Protein AF-A0A7S3IP82-F1 (afdb_monomer_lite)

Organism: NCBI:txid197538

InterPro domains:
  IPR000595 Cyclic nucleotide-binding domain [PS50042] (44-91)
  IPR000595 Cyclic nucleotide-binding domain [cd00038] (44-91)
  IPR014710 RmlC-like jelly roll fold [G3DSA:2.60.120.10] (28-212)
  IPR018490 Cyclic nucleotide-binding domain superfamily [SSF51206] (32-96)

Radius of gyration: 30.87 Å; chains: 1; bounding box: 91×50×74 Å

pLDDT: mean 79.64, std 19.21, range [39.59, 97.81]

Foldseek 3Di:
DDDDDDPDDDDDDDDDPVVVVVVVVVVVVVQLVVLLVQQCVFPVCVPPDPVVSNVVSVVDDDDDDDPPDDPADPPGAFPAKDAAAADKDFDWDKDKDKAFLDDDVVNVVDDPDDDPPPPPDDPPPPVVVVVVVPPPPPPPPPPPDPDLDDPVNLVVVVVVCPPDDDFDDQDAPPVRHTDPRMGIDIDTGTDDMDHHSDMDRHPPPPPPPDPPPPDD

Secondary structure (DSSP, 8-state):
------SS--------HHHHHHHHHHHHHHHHHHHHHHHHTSGGGTT--HHHHHHHHHH-------TT--SS-TTPPPSS-EE--SS-EEEEEEEEEEEESSPPHHHHHSPPPPPP---S--TT-SHHHHHHHTS---------------HHHHHHHHHHTTTS--S----B-TTS-B-TTEEEEEEEEEEEEE-TT-EE------------S---

Structure (mmCIF, N/CA/C/O backbone):
data_AF-A0A7S3IP82-F1
#
_entry.id   AF-A0A7S3IP82-F1
#
loop_
_atom_site.group_PDB
_atom_site.id
_atom_site.type_symbol
_atom_site.label_atom_id
_atom_site.label_alt_id
_atom_site.label_comp_id
_atom_site.label_asym_id
_atom_site.label_entity_id
_atom_site.label_seq_id
_atom_site.pdbx_PDB_ins_code
_atom_site.Cartn_x
_atom_site.Cartn_y
_atom_site.Cartn_z
_atom_site.occupancy
_atom_site.B_iso_or_equiv
_atom_site.auth_seq_id
_atom_site.auth_comp_id
_atom_site.auth_asym_id
_atom_site.auth_atom_id
_atom_site.pdbx_PDB_model_num
ATOM 1 N N . LYS A 1 1 ? 30.984 25.667 -22.664 1.00 74.06 1 LYS A N 1
ATOM 2 C CA . LYS A 1 1 ? 32.001 24.635 -22.344 1.00 74.06 1 LYS A CA 1
ATOM 3 C C . LYS A 1 1 ? 32.306 24.760 -20.864 1.00 74.06 1 LYS A C 1
ATOM 5 O O . LYS A 1 1 ? 32.567 25.874 -20.434 1.00 74.06 1 LYS A O 1
ATOM 10 N N . CYS A 1 2 ? 32.206 23.674 -20.108 1.00 88.69 2 CYS A N 1
ATOM 11 C CA . CYS A 1 2 ? 32.521 23.670 -18.683 1.00 88.69 2 CYS A CA 1
ATOM 12 C C . CYS A 1 2 ? 33.778 22.822 -18.492 1.00 88.69 2 CYS A C 1
ATOM 14 O O . CYS A 1 2 ? 33.844 21.718 -19.030 1.00 88.69 2 CYS A O 1
ATOM 16 N N . THR A 1 3 ? 34.758 23.346 -17.765 1.00 93.69 3 THR A N 1
ATOM 17 C CA . THR A 1 3 ? 35.990 22.632 -17.417 1.00 93.69 3 THR A CA 1
ATOM 18 C C . THR A 1 3 ? 35.962 22.401 -15.915 1.00 93.69 3 THR A C 1
ATOM 20 O O . THR A 1 3 ? 35.783 23.353 -15.160 1.00 93.69 3 THR A O 1
ATOM 23 N N . ALA A 1 4 ? 36.092 21.149 -15.485 1.00 92.62 4 ALA A N 1
ATOM 24 C CA . ALA A 1 4 ? 36.194 20.793 -14.075 1.00 92.62 4 ALA A CA 1
ATOM 25 C C . ALA A 1 4 ? 37.635 20.363 -13.781 1.00 92.62 4 ALA A C 1
ATOM 27 O O . ALA A 1 4 ? 38.170 19.503 -14.479 1.00 92.62 4 ALA A O 1
ATOM 28 N N . GLN A 1 5 ? 38.256 20.967 -12.767 1.00 95.38 5 GLN A N 1
ATOM 29 C CA . GLN A 1 5 ? 39.609 20.651 -12.312 1.00 95.38 5 GLN A CA 1
ATOM 30 C C . GLN A 1 5 ? 39.565 20.324 -10.818 1.00 95.38 5 GLN A C 1
ATOM 32 O O . GLN A 1 5 ? 38.936 21.044 -10.046 1.00 95.38 5 GLN A O 1
ATOM 37 N N . ALA A 1 6 ? 40.213 19.228 -10.421 1.00 96.88 6 ALA A N 1
ATOM 38 C CA . ALA A 1 6 ? 40.372 18.866 -9.018 1.00 96.88 6 ALA A CA 1
ATOM 39 C C . ALA A 1 6 ? 41.668 19.478 -8.465 1.00 96.88 6 ALA A C 1
ATOM 41 O O . ALA A 1 6 ? 42.712 19.392 -9.112 1.00 96.88 6 ALA A O 1
ATOM 42 N N . ASN A 1 7 ? 41.599 20.064 -7.267 1.00 96.56 7 ASN A N 1
ATOM 43 C CA . ASN A 1 7 ? 42.754 20.660 -6.576 1.00 96.56 7 ASN A CA 1
ATOM 44 C C . ASN A 1 7 ? 43.442 19.686 -5.606 1.00 96.56 7 ASN A C 1
ATOM 46 O O . ASN A 1 7 ? 44.504 19.989 -5.071 1.00 96.56 7 ASN A O 1
ATOM 50 N N . GLU A 1 8 ? 42.844 18.519 -5.378 1.00 97.81 8 GLU A N 1
ATOM 51 C CA . GLU A 1 8 ? 43.312 17.512 -4.429 1.00 97.81 8 GLU A CA 1
ATOM 52 C C . GLU A 1 8 ? 43.055 16.093 -4.948 1.00 97.81 8 GLU A C 1
ATOM 54 O O . GLU A 1 8 ? 42.305 15.883 -5.911 1.00 97.81 8 GLU A O 1
ATOM 59 N N . ARG A 1 9 ? 43.677 15.096 -4.303 1.00 96.62 9 ARG A N 1
ATOM 60 C CA . ARG A 1 9 ? 43.555 13.686 -4.692 1.00 96.62 9 ARG A CA 1
ATOM 61 C C . ARG A 1 9 ? 42.122 13.199 -4.471 1.00 96.62 9 ARG A C 1
ATOM 63 O O . ARG A 1 9 ? 41.741 12.827 -3.368 1.00 96.62 9 ARG A O 1
ATOM 70 N N . SER A 1 10 ? 41.365 13.169 -5.559 1.00 96.75 10 SER A N 1
ATOM 71 C CA . SER A 1 10 ? 39.945 12.828 -5.572 1.00 96.75 10 SER A CA 1
ATOM 72 C C . SER A 1 10 ? 39.703 11.534 -6.344 1.00 96.75 10 SER A C 1
ATOM 74 O O . SER A 1 10 ? 40.390 11.248 -7.325 1.00 96.75 10 SER A O 1
ATOM 76 N N . TYR A 1 11 ? 38.692 10.775 -5.929 1.00 96.50 11 TYR A N 1
ATOM 77 C CA . TYR A 1 11 ? 38.168 9.641 -6.688 1.00 96.50 11 TYR A CA 1
ATOM 78 C C . TYR A 1 11 ? 36.826 10.042 -7.292 1.00 96.50 11 TYR A C 1
ATOM 80 O O . TYR A 1 11 ? 35.963 10.571 -6.594 1.00 96.50 11 TYR A O 1
ATOM 88 N N . ILE A 1 12 ? 36.655 9.803 -8.591 1.00 95.94 12 ILE A N 1
ATOM 89 C CA . ILE A 1 12 ? 35.436 10.151 -9.321 1.00 95.94 12 ILE A CA 1
ATOM 90 C C . ILE A 1 12 ? 34.756 8.861 -9.757 1.00 95.94 12 ILE A C 1
ATOM 92 O O . ILE A 1 12 ? 35.364 8.022 -10.419 1.00 95.94 12 ILE A O 1
ATOM 96 N N . PHE A 1 13 ? 33.474 8.735 -9.423 1.00 96.19 13 PHE A N 1
ATOM 97 C CA . PHE A 1 13 ? 32.613 7.726 -10.021 1.00 96.19 13 PHE A CA 1
ATOM 98 C C . PHE A 1 13 ? 32.050 8.280 -11.323 1.00 96.19 13 PHE A C 1
ATOM 100 O O . PHE A 1 13 ? 31.314 9.267 -11.322 1.00 96.19 13 PHE A O 1
ATOM 107 N N . SER A 1 14 ? 32.411 7.655 -12.438 1.00 95.31 14 SER A N 1
ATOM 108 C CA . SER A 1 14 ? 31.815 7.937 -13.737 1.00 95.31 14 SER A CA 1
ATOM 109 C C . SER A 1 14 ? 30.863 6.810 -14.118 1.00 95.31 14 SER A C 1
ATOM 111 O O . SER A 1 14 ? 31.120 5.631 -13.879 1.00 95.31 14 SER A O 1
ATOM 113 N N . PHE A 1 15 ? 29.739 7.189 -14.715 1.00 96.25 15 PHE A N 1
ATOM 114 C CA . PHE A 1 15 ? 28.770 6.251 -15.260 1.00 96.25 15 PHE A CA 1
ATOM 115 C C . PHE A 1 15 ? 28.733 6.426 -16.773 1.00 96.25 15 PHE A C 1
ATOM 117 O O . PHE A 1 15 ? 28.639 7.548 -17.274 1.00 96.25 15 PHE A O 1
ATOM 124 N N . ASN A 1 16 ? 28.820 5.318 -17.508 1.00 97.56 16 ASN A N 1
ATOM 125 C CA . ASN A 1 16 ? 28.630 5.346 -18.951 1.00 97.56 16 ASN A CA 1
ATOM 126 C C . ASN A 1 16 ? 27.145 5.597 -19.245 1.00 97.56 16 ASN A C 1
ATOM 128 O O . ASN A 1 16 ? 26.291 4.810 -18.836 1.00 97.56 16 ASN A O 1
ATOM 132 N N . LYS A 1 17 ? 26.858 6.681 -19.973 1.00 97.19 17 LYS A N 1
ATOM 133 C CA . LYS A 1 17 ? 25.500 7.116 -20.307 1.00 97.19 17 LYS A CA 1
ATOM 134 C C . LYS A 1 17 ? 24.676 6.012 -20.976 1.00 97.19 17 LYS A C 1
ATOM 136 O O . LYS A 1 17 ? 23.518 5.839 -20.606 1.00 97.19 17 LYS A O 1
ATOM 141 N N . ASP A 1 18 ? 25.265 5.256 -21.898 1.00 97.25 18 ASP A N 1
ATOM 142 C CA . ASP A 1 18 ? 24.554 4.227 -22.666 1.00 97.25 18 ASP A CA 1
ATOM 143 C C . ASP A 1 18 ? 24.192 3.032 -21.778 1.00 97.25 18 ASP A C 1
ATOM 145 O O . ASP A 1 18 ? 23.068 2.527 -21.818 1.00 97.25 18 ASP A O 1
ATOM 149 N N . LEU A 1 19 ? 25.112 2.636 -20.890 1.00 96.81 19 LEU A N 1
ATOM 150 C CA . LEU A 1 19 ? 24.845 1.597 -19.894 1.00 96.81 19 LEU A CA 1
ATOM 151 C C . LEU A 1 19 ? 23.769 2.046 -18.904 1.00 96.81 19 LEU A C 1
ATOM 153 O O . LEU A 1 19 ? 22.848 1.286 -18.609 1.00 96.81 19 LEU A O 1
ATOM 157 N N . THR A 1 20 ? 23.846 3.284 -18.411 1.00 96.81 20 THR A N 1
ATOM 158 C CA . THR A 1 20 ? 22.838 3.838 -17.501 1.00 96.81 20 THR A CA 1
ATOM 159 C C . THR A 1 20 ? 21.464 3.896 -18.163 1.00 96.81 20 THR A C 1
ATOM 161 O O . THR A 1 20 ? 20.481 3.496 -17.541 1.00 96.81 20 THR A O 1
ATOM 164 N N . PHE A 1 21 ? 21.388 4.326 -19.425 1.00 97.31 21 PHE A N 1
ATOM 165 C CA . PHE A 1 21 ? 20.133 4.371 -20.170 1.00 97.31 21 PHE A CA 1
ATOM 166 C C . PHE A 1 21 ? 19.526 2.974 -20.331 1.00 97.31 21 PHE A C 1
ATOM 168 O O . PHE A 1 21 ? 18.366 2.774 -19.977 1.00 97.31 21 PHE A O 1
ATOM 175 N N . GLY A 1 22 ? 20.325 1.985 -20.742 1.00 97.50 22 GLY A N 1
ATOM 176 C CA . GLY A 1 22 ? 19.854 0.606 -20.880 1.00 97.50 22 GLY A CA 1
ATOM 177 C C . GLY A 1 22 ? 19.370 -0.011 -19.562 1.00 97.50 22 GLY A C 1
ATOM 178 O O . GLY A 1 22 ? 18.413 -0.783 -19.557 1.00 97.50 22 GLY A O 1
ATOM 179 N N . ILE A 1 23 ? 19.986 0.333 -18.425 1.00 97.00 23 ILE A N 1
ATOM 180 C CA . ILE A 1 23 ? 19.527 -0.120 -17.099 1.00 97.00 23 ILE A CA 1
ATOM 181 C C . ILE A 1 23 ? 18.184 0.524 -16.736 1.00 97.00 23 ILE A C 1
ATOM 183 O O . ILE A 1 23 ? 17.282 -0.170 -16.263 1.00 97.00 23 ILE A O 1
ATOM 187 N N . ILE A 1 24 ? 18.039 1.831 -16.968 1.00 96.44 24 ILE A N 1
ATOM 188 C CA . ILE A 1 24 ? 16.799 2.561 -16.684 1.00 96.44 24 ILE A CA 1
ATOM 189 C C . ILE A 1 24 ? 15.659 2.024 -17.551 1.00 96.44 24 ILE A C 1
ATOM 191 O O . ILE A 1 24 ? 14.596 1.709 -17.021 1.00 96.44 24 ILE A O 1
ATOM 195 N N . GLU A 1 25 ? 15.883 1.861 -18.854 1.00 96.62 25 GLU A N 1
ATOM 196 C CA . GLU A 1 25 ? 14.879 1.358 -19.793 1.00 96.62 25 GLU A CA 1
ATOM 197 C C . GLU A 1 25 ? 14.415 -0.056 -19.424 1.00 96.62 25 GLU A C 1
ATOM 199 O O . GLU A 1 25 ? 13.213 -0.304 -19.310 1.00 96.62 25 GLU A O 1
ATOM 204 N N . LYS A 1 26 ? 15.353 -0.965 -19.119 1.00 96.81 26 LYS A N 1
ATOM 205 C CA . LYS A 1 26 ? 15.024 -2.314 -18.633 1.00 96.81 26 LYS A CA 1
ATOM 206 C C . LYS A 1 26 ? 14.225 -2.274 -17.332 1.00 96.81 26 LYS A C 1
ATOM 208 O O . LYS A 1 26 ? 13.257 -3.018 -17.188 1.00 96.81 26 LYS A O 1
ATOM 213 N N . GLY A 1 27 ? 14.608 -1.411 -16.390 1.00 95.69 27 GLY A N 1
ATOM 214 C CA . GLY A 1 27 ? 13.902 -1.250 -15.119 1.00 95.69 27 GLY A CA 1
ATOM 215 C C . GLY A 1 27 ? 12.477 -0.726 -15.300 1.00 95.69 27 GLY A C 1
ATOM 216 O O . GLY A 1 27 ? 11.549 -1.235 -14.670 1.00 95.69 27 GLY A O 1
ATOM 217 N N . LEU A 1 28 ? 12.290 0.246 -16.196 1.00 94.19 28 LEU A N 1
ATOM 218 C CA . LEU A 1 28 ? 10.976 0.768 -16.558 1.00 94.19 28 LEU A CA 1
ATOM 219 C C . LEU A 1 28 ? 10.120 -0.321 -17.203 1.00 94.19 28 LEU A C 1
ATOM 221 O O . LEU A 1 28 ? 9.012 -0.560 -16.730 1.00 94.19 28 LEU A O 1
ATOM 225 N N . HIS A 1 29 ? 10.641 -1.023 -18.212 1.00 95.69 29 HIS A N 1
ATOM 226 C CA . HIS A 1 29 ? 9.914 -2.085 -18.909 1.00 95.69 29 HIS A CA 1
ATOM 227 C C . HIS A 1 29 ? 9.456 -3.193 -17.951 1.00 95.69 29 HIS A C 1
ATOM 229 O O . HIS A 1 29 ? 8.273 -3.521 -17.903 1.00 95.69 29 HIS A O 1
ATOM 235 N N . GLN A 1 30 ? 10.353 -3.683 -17.089 1.00 96.31 30 GLN A N 1
ATOM 236 C CA . GLN A 1 30 ? 10.008 -4.689 -16.079 1.00 96.31 30 GLN A CA 1
ATOM 237 C C . GLN A 1 30 ? 8.958 -4.188 -15.081 1.00 96.31 30 GLN A C 1
ATOM 239 O O . GLN A 1 30 ? 8.112 -4.960 -14.631 1.00 96.31 30 GLN A O 1
ATOM 244 N N . ASN A 1 31 ? 9.005 -2.910 -14.695 1.00 94.56 31 ASN A N 1
ATOM 245 C CA . ASN A 1 31 ? 7.992 -2.330 -13.816 1.00 94.56 31 ASN A CA 1
ATOM 246 C C . ASN A 1 31 ? 6.623 -2.277 -14.513 1.00 94.56 31 ASN A C 1
ATOM 248 O O . ASN A 1 31 ? 5.625 -2.685 -13.923 1.00 94.56 31 ASN A O 1
ATOM 252 N N . TYR A 1 32 ? 6.584 -1.862 -15.782 1.00 95.81 32 TYR A N 1
ATOM 253 C CA . TYR A 1 32 ? 5.363 -1.859 -16.588 1.00 95.81 32 TYR A CA 1
ATOM 254 C C . TYR A 1 32 ? 4.751 -3.249 -16.719 1.00 95.81 32 TYR A C 1
ATOM 256 O O . TYR A 1 32 ? 3.570 -3.424 -16.424 1.00 95.81 32 TYR A O 1
ATOM 264 N N . GLU A 1 33 ? 5.547 -4.250 -17.093 1.00 96.62 33 GLU A N 1
ATOM 265 C CA . GLU A 1 33 ? 5.076 -5.632 -17.204 1.00 96.62 33 GLU A CA 1
ATOM 266 C C . GLU A 1 33 ? 4.518 -6.145 -15.874 1.00 96.62 33 GLU A C 1
ATOM 268 O O . GLU A 1 33 ? 3.453 -6.760 -15.842 1.00 96.62 33 GLU A O 1
ATOM 273 N N . ARG A 1 34 ? 5.184 -5.843 -14.750 1.00 96.75 34 ARG A N 1
ATOM 274 C CA . ARG A 1 34 ? 4.690 -6.206 -13.412 1.00 96.75 34 ARG A CA 1
ATOM 275 C C . ARG A 1 34 ? 3.342 -5.563 -13.105 1.00 96.75 34 ARG A C 1
ATOM 277 O O . ARG A 1 34 ? 2.460 -6.257 -12.607 1.00 96.75 34 ARG A O 1
ATOM 284 N N . VAL A 1 35 ? 3.168 -4.273 -13.399 1.00 97.38 35 VAL A N 1
ATOM 285 C CA . VAL A 1 35 ? 1.898 -3.564 -13.173 1.00 97.38 35 VAL A CA 1
ATOM 286 C C . VAL A 1 35 ? 0.796 -4.130 -14.064 1.00 97.38 35 VAL A C 1
ATOM 288 O O . VAL A 1 35 ? -0.283 -4.422 -13.562 1.00 97.38 35 VAL A O 1
ATOM 291 N N . ILE A 1 36 ? 1.058 -4.352 -15.354 1.00 97.44 36 ILE A N 1
ATOM 292 C CA . ILE A 1 36 ? 0.086 -4.930 -16.296 1.00 97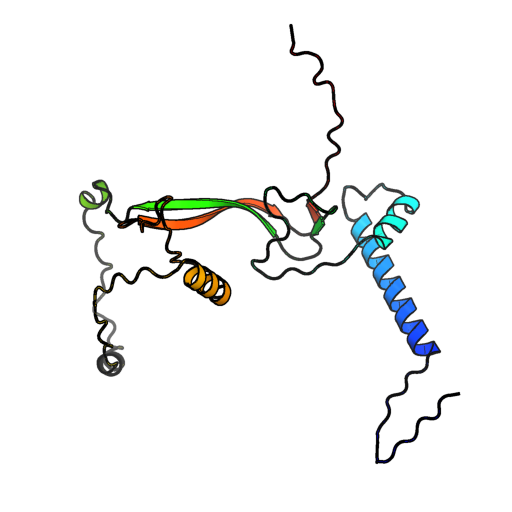.44 36 ILE A CA 1
ATOM 293 C C . ILE A 1 36 ? -0.339 -6.328 -15.838 1.00 97.44 36 ILE A C 1
ATOM 295 O O . ILE A 1 36 ? -1.532 -6.620 -15.756 1.00 97.44 36 ILE A O 1
ATOM 299 N N . ASN A 1 37 ? 0.629 -7.176 -15.488 1.00 97.19 37 ASN A N 1
ATOM 300 C CA . ASN A 1 37 ? 0.362 -8.522 -14.992 1.00 97.19 37 ASN A CA 1
ATOM 301 C C . ASN A 1 37 ? -0.431 -8.490 -13.684 1.00 97.19 37 ASN A C 1
ATOM 303 O O . ASN A 1 37 ? -1.323 -9.312 -13.497 1.00 97.19 37 ASN A O 1
ATOM 307 N N . TYR A 1 38 ? -0.147 -7.535 -12.797 1.00 97.12 38 TYR A N 1
ATOM 308 C CA . TYR A 1 38 ? -0.906 -7.352 -11.564 1.00 97.12 38 TYR A CA 1
ATOM 309 C C . TYR A 1 38 ? -2.343 -6.888 -11.836 1.00 97.12 38 TYR A C 1
ATOM 311 O O . TYR A 1 38 ? -3.279 -7.477 -11.303 1.00 97.12 38 TYR A O 1
ATOM 319 N N . LEU A 1 39 ? -2.538 -5.889 -12.704 1.00 97.44 39 LEU A N 1
ATOM 320 C CA . LEU A 1 39 ? -3.865 -5.398 -13.079 1.00 97.44 39 LEU A CA 1
ATOM 321 C C . LEU A 1 39 ? -4.716 -6.518 -13.682 1.00 97.44 39 LEU A C 1
ATOM 323 O O . LEU A 1 39 ? -5.846 -6.705 -13.248 1.00 97.44 39 LEU A O 1
ATOM 327 N N . LYS A 1 40 ? -4.161 -7.336 -14.584 1.00 97.00 40 LYS A N 1
ATOM 328 C CA . LYS A 1 40 ? -4.866 -8.488 -15.177 1.00 97.00 40 LYS A CA 1
ATOM 329 C C . LYS A 1 40 ? -5.272 -9.574 -14.175 1.00 97.00 40 LYS A C 1
ATOM 331 O O . LYS A 1 40 ? -6.159 -10.369 -14.468 1.00 97.00 40 LYS A O 1
ATOM 336 N N . GLN A 1 41 ? -4.634 -9.638 -13.005 1.00 97.00 41 GLN A N 1
ATOM 337 C CA . GLN A 1 41 ? -5.033 -10.569 -11.944 1.00 97.00 41 GLN A CA 1
ATOM 338 C C . GLN A 1 41 ? -6.258 -10.094 -11.157 1.00 97.00 41 GLN A C 1
ATOM 340 O O . GLN A 1 41 ? -6.840 -10.892 -10.420 1.00 97.00 41 GLN A O 1
ATOM 345 N N . LEU A 1 42 ? -6.627 -8.816 -11.262 1.00 96.44 42 LEU A N 1
ATOM 346 C CA . LEU A 1 42 ? -7.796 -8.266 -10.587 1.00 96.44 42 LEU A CA 1
ATOM 347 C C . LEU A 1 42 ? -9.058 -8.623 -11.371 1.00 96.44 42 LEU A C 1
ATOM 349 O O . LEU A 1 42 ? -9.111 -8.475 -12.591 1.00 96.44 42 LEU A O 1
ATOM 353 N N . SER A 1 43 ? -10.099 -9.056 -10.661 1.00 95.69 43 SER A N 1
ATOM 354 C CA . SER A 1 43 ? -11.358 -9.510 -11.267 1.00 95.69 43 SER A CA 1
ATOM 355 C C . SER A 1 43 ? -12.004 -8.454 -12.166 1.00 95.69 43 SER A C 1
ATOM 357 O O . SER A 1 43 ? -12.510 -8.796 -13.227 1.00 95.69 43 SER A O 1
ATOM 359 N N . ILE A 1 44 ? -11.921 -7.173 -11.794 1.00 95.12 44 ILE A N 1
ATOM 360 C CA . ILE A 1 44 ? -12.500 -6.061 -12.565 1.00 95.12 44 ILE A CA 1
ATOM 361 C C . ILE A 1 44 ? -11.787 -5.788 -13.902 1.00 95.12 44 ILE A C 1
ATOM 363 O O . ILE A 1 44 ? -12.346 -5.122 -14.768 1.00 95.12 44 ILE A O 1
ATOM 367 N N . PHE A 1 45 ? -10.559 -6.285 -14.073 1.00 95.94 45 PHE A N 1
ATOM 368 C CA . PHE A 1 45 ? -9.707 -6.023 -15.239 1.00 95.94 45 PHE A CA 1
ATOM 369 C C . PHE A 1 45 ? -9.368 -7.285 -16.039 1.00 95.94 45 PHE A C 1
ATOM 371 O O . PHE A 1 45 ? -8.695 -7.189 -17.063 1.00 95.94 45 PHE A O 1
ATOM 378 N N . LYS A 1 46 ? -9.812 -8.462 -15.585 1.00 94.44 46 LYS A N 1
ATOM 379 C CA . LYS A 1 46 ? -9.448 -9.759 -16.169 1.00 94.44 46 LYS A CA 1
ATOM 380 C C . LYS A 1 46 ? -9.801 -9.858 -17.657 1.00 94.44 46 LYS A C 1
ATOM 382 O O . LYS A 1 46 ? -8.990 -10.347 -18.437 1.00 94.44 46 LYS A O 1
ATOM 387 N N . ASP A 1 47 ? -10.972 -9.344 -18.022 1.00 96.81 47 ASP A N 1
ATOM 388 C CA . ASP A 1 47 ? -11.530 -9.429 -19.378 1.00 96.81 47 ASP A CA 1
ATOM 389 C C . ASP A 1 47 ? -11.403 -8.105 -20.151 1.00 96.81 47 ASP A C 1
ATOM 391 O O . ASP A 1 47 ? -12.048 -7.908 -21.175 1.00 96.81 47 ASP A O 1
ATOM 395 N N . GLN A 1 48 ? -10.599 -7.166 -19.643 1.00 97.75 48 GLN A N 1
ATOM 396 C CA . GLN A 1 48 ? -10.381 -5.879 -20.297 1.00 97.75 48 GLN A CA 1
ATOM 397 C C . GLN A 1 48 ? -9.242 -5.978 -21.310 1.00 97.75 48 GLN A C 1
ATOM 399 O O . GLN A 1 48 ? -8.183 -6.560 -21.047 1.00 97.75 48 GLN A O 1
ATOM 404 N N . ASP A 1 49 ? -9.444 -5.354 -22.464 1.00 97.69 49 ASP A N 1
ATOM 405 C CA . ASP A 1 49 ? -8.457 -5.349 -23.530 1.00 97.69 49 ASP A CA 1
ATOM 406 C C . ASP A 1 49 ? -7.177 -4.600 -23.143 1.00 97.69 49 ASP A C 1
ATOM 408 O O . ASP A 1 49 ? -7.170 -3.634 -22.371 1.00 97.69 49 ASP A O 1
ATOM 412 N N . MET A 1 50 ? -6.061 -5.003 -23.760 1.00 96.81 50 MET A N 1
ATOM 413 C CA . MET A 1 50 ? -4.750 -4.411 -23.477 1.00 96.81 50 MET A CA 1
ATOM 414 C C . MET A 1 50 ? -4.714 -2.900 -23.749 1.00 96.81 50 MET A C 1
ATOM 416 O O . MET A 1 50 ? -4.009 -2.175 -23.051 1.00 96.81 50 MET A O 1
ATOM 420 N N . HIS A 1 51 ? -5.497 -2.411 -24.715 1.00 97.00 51 HIS A N 1
ATOM 421 C CA . HIS A 1 51 ? -5.559 -0.987 -25.042 1.00 97.00 51 HIS A CA 1
ATOM 422 C C . HIS A 1 51 ? -6.137 -0.129 -23.899 1.00 97.00 51 HIS A C 1
ATOM 424 O O . HIS A 1 51 ? -5.812 1.052 -23.818 1.00 97.00 51 HIS A O 1
ATOM 430 N N . ILE A 1 52 ? -6.931 -0.716 -22.990 1.00 96.88 52 ILE A N 1
ATOM 431 C CA . ILE A 1 52 ? -7.448 -0.053 -21.778 1.00 96.88 52 ILE A CA 1
ATOM 432 C C . ILE A 1 52 ? -6.468 -0.227 -20.610 1.00 96.88 52 ILE A C 1
ATOM 434 O O . ILE A 1 52 ? -6.206 0.712 -19.859 1.00 96.88 52 ILE A O 1
ATOM 438 N N . ILE A 1 53 ? -5.871 -1.414 -20.468 1.00 97.38 53 ILE A N 1
ATOM 439 C CA . ILE A 1 53 ? -4.930 -1.710 -19.376 1.00 97.38 53 ILE A CA 1
ATOM 440 C C . ILE A 1 53 ? -3.635 -0.897 -19.488 1.00 97.38 53 ILE A C 1
ATOM 442 O O . ILE A 1 53 ? -3.105 -0.455 -18.470 1.00 97.38 53 ILE A O 1
ATOM 446 N N . LEU A 1 54 ? -3.125 -0.670 -20.701 1.00 96.12 54 LEU A N 1
ATOM 447 C CA . LEU A 1 54 ? -1.862 0.037 -20.929 1.00 96.12 54 LEU A CA 1
ATOM 448 C C . LEU A 1 54 ? -1.853 1.481 -20.372 1.00 96.12 54 LEU A C 1
ATOM 450 O O . LEU A 1 54 ? -0.958 1.798 -19.582 1.00 96.12 54 LEU A O 1
ATOM 454 N N . PRO A 1 55 ? -2.822 2.364 -20.703 1.00 96.81 55 PRO A N 1
ATOM 455 C CA . PRO A 1 55 ? -2.865 3.708 -20.129 1.00 96.81 55 PRO A CA 1
ATOM 456 C C . PRO A 1 55 ? -3.117 3.686 -18.618 1.00 96.81 55 PRO A C 1
ATOM 458 O O . PRO A 1 55 ? -2.544 4.505 -17.897 1.00 96.81 55 PRO A O 1
ATOM 461 N N . LEU A 1 56 ? -3.904 2.725 -18.116 1.00 96.12 56 LEU A N 1
ATOM 462 C CA . LEU A 1 56 ? -4.093 2.553 -16.677 1.00 96.12 56 LEU A CA 1
ATOM 463 C C . LEU A 1 56 ? -2.766 2.245 -15.990 1.00 96.12 56 LEU A C 1
ATOM 465 O O . LEU A 1 56 ? -2.415 2.955 -15.052 1.00 96.12 56 LEU A O 1
ATOM 469 N N . ALA A 1 57 ? -2.001 1.270 -16.490 1.00 96.75 57 ALA A N 1
ATOM 470 C CA . ALA A 1 57 ? -0.700 0.892 -15.942 1.00 96.75 57 ALA A CA 1
ATOM 471 C C . ALA A 1 57 ? 0.278 2.077 -15.872 1.00 96.75 57 ALA A C 1
ATOM 473 O O . ALA A 1 57 ? 0.985 2.216 -14.877 1.00 96.75 57 ALA A O 1
ATOM 474 N N . ASN A 1 58 ? 0.265 2.963 -16.873 1.00 95.56 58 ASN A N 1
ATOM 475 C CA . ASN A 1 58 ? 1.060 4.196 -16.879 1.00 95.56 58 ASN A CA 1
ATOM 476 C C . ASN A 1 58 ? 0.609 5.215 -15.811 1.00 95.56 58 ASN A C 1
ATOM 478 O O . ASN A 1 58 ? 1.426 5.936 -15.247 1.00 95.56 58 ASN A O 1
ATOM 482 N N . SER A 1 59 ? -0.684 5.258 -15.484 1.00 95.69 59 SER A N 1
ATOM 483 C CA . SER A 1 59 ? -1.226 6.170 -14.464 1.00 95.69 59 SER A CA 1
ATOM 484 C C . SER A 1 59 ? -1.073 5.678 -13.014 1.00 95.69 59 SER A C 1
ATOM 486 O O . SER A 1 59 ? -1.313 6.440 -12.072 1.00 95.69 59 SER A O 1
ATOM 488 N N . VAL A 1 60 ? -0.691 4.412 -12.804 1.00 96.25 60 VAL A N 1
ATOM 489 C CA . VAL A 1 60 ? -0.580 3.825 -11.461 1.00 96.25 60 VAL A CA 1
ATOM 490 C C . VAL A 1 60 ? 0.589 4.445 -10.699 1.00 96.25 60 VAL A C 1
ATOM 492 O O . VAL A 1 60 ? 1.720 4.503 -11.173 1.00 96.25 60 VAL A O 1
ATOM 495 N N . THR A 1 61 ? 0.331 4.840 -9.450 1.00 95.62 61 THR A N 1
ATOM 496 C CA . THR A 1 61 ? 1.363 5.339 -8.535 1.00 95.62 61 THR A CA 1
ATOM 497 C C . THR A 1 61 ? 1.488 4.437 -7.314 1.00 95.62 61 THR A C 1
ATOM 499 O O . THR A 1 61 ? 0.504 4.072 -6.671 1.00 95.62 61 THR A O 1
ATOM 502 N N . TRP A 1 62 ? 2.725 4.081 -6.972 1.00 95.44 62 TRP A N 1
ATOM 503 C CA . TRP A 1 62 ? 3.025 3.257 -5.808 1.00 95.44 62 TRP A CA 1
ATOM 504 C C . TRP A 1 62 ? 3.061 4.112 -4.542 1.00 95.44 62 TRP A C 1
ATOM 506 O O . TRP A 1 62 ? 3.827 5.072 -4.456 1.00 95.44 62 TRP A O 1
ATOM 516 N N . LYS A 1 63 ? 2.275 3.740 -3.529 1.00 97.00 63 LYS A N 1
ATOM 517 C CA . LYS A 1 63 ? 2.306 4.370 -2.203 1.00 97.00 63 LYS A CA 1
ATOM 518 C C . LYS A 1 63 ? 2.554 3.325 -1.126 1.00 97.00 63 LYS A C 1
ATOM 520 O O . LYS A 1 63 ? 1.948 2.258 -1.137 1.00 97.00 63 LYS A O 1
ATOM 525 N N . LYS A 1 64 ? 3.456 3.641 -0.198 1.00 97.69 64 LYS A N 1
ATOM 526 C CA . LYS A 1 64 ? 3.765 2.811 0.970 1.00 97.69 64 LYS A CA 1
ATOM 527 C C . LYS A 1 64 ? 3.212 3.494 2.212 1.00 97.69 64 LYS A C 1
ATOM 529 O O . LYS A 1 64 ? 3.400 4.695 2.378 1.00 97.69 64 LYS A O 1
ATOM 534 N N . TYR A 1 65 ? 2.560 2.713 3.060 1.00 97.75 65 TYR A N 1
ATOM 535 C CA . TYR A 1 65 ? 1.985 3.169 4.318 1.00 97.75 65 TYR A CA 1
ATOM 536 C C . TYR A 1 65 ? 2.598 2.374 5.468 1.00 97.75 65 TYR A C 1
ATOM 538 O O . TYR A 1 65 ? 2.803 1.163 5.350 1.00 97.75 65 TYR A O 1
ATOM 546 N N . SER A 1 66 ? 2.898 3.058 6.568 1.00 97.06 66 SER A N 1
ATOM 547 C CA . SER A 1 66 ? 3.393 2.429 7.795 1.00 97.06 66 SER A CA 1
ATOM 548 C C . SER A 1 66 ? 2.239 1.926 8.666 1.00 97.06 66 SER A C 1
ATOM 550 O O . SER A 1 66 ? 1.090 2.346 8.514 1.00 97.06 66 SER A O 1
ATOM 552 N N . LEU A 1 67 ? 2.539 1.037 9.618 1.00 94.50 67 LEU A N 1
ATOM 553 C CA . LEU A 1 67 ? 1.547 0.562 10.584 1.00 94.50 67 LEU A CA 1
ATOM 554 C C . LEU A 1 67 ? 0.942 1.743 11.363 1.00 94.50 67 LEU A C 1
ATOM 556 O O . LEU A 1 67 ? 1.669 2.573 11.902 1.00 94.50 67 LEU A O 1
ATOM 560 N N . GLY A 1 68 ? -0.390 1.800 11.425 1.00 91.50 68 GLY A N 1
ATOM 561 C CA . GLY A 1 68 ? -1.134 2.863 12.111 1.00 91.50 68 GLY A CA 1
ATOM 562 C C . GLY A 1 68 ? -1.382 4.123 11.273 1.00 91.50 68 GLY A C 1
ATOM 563 O O . GLY A 1 68 ? -2.076 5.025 11.736 1.00 91.50 68 GLY A O 1
ATOM 564 N N . GLN A 1 69 ? -0.864 4.196 10.043 1.00 95.31 69 GLN A N 1
ATOM 565 C CA . GLN A 1 69 ? -1.137 5.313 9.144 1.00 95.31 69 GLN A CA 1
ATOM 566 C C . GLN A 1 69 ? -2.516 5.167 8.484 1.00 95.31 69 GLN A C 1
ATOM 568 O O . GLN A 1 69 ? -2.860 4.108 7.959 1.00 95.31 69 GLN A O 1
ATOM 573 N N . TYR A 1 70 ? -3.287 6.254 8.467 1.00 94.81 70 TYR A N 1
ATOM 574 C CA . TYR A 1 70 ? -4.563 6.313 7.753 1.00 94.81 70 TYR A CA 1
ATOM 575 C C . TYR A 1 70 ? -4.329 6.492 6.251 1.00 94.81 70 TYR A C 1
ATOM 577 O O . TYR A 1 70 ? -3.552 7.357 5.843 1.00 94.81 70 TYR A O 1
ATOM 585 N N . ILE A 1 71 ? -5.017 5.686 5.439 1.00 96.19 71 ILE A N 1
ATOM 586 C CA . ILE A 1 71 ? -4.993 5.803 3.973 1.00 96.19 71 ILE A CA 1
ATOM 587 C C . ILE A 1 71 ? -6.054 6.797 3.495 1.00 96.19 71 ILE A C 1
ATOM 589 O O . ILE A 1 71 ? -5.764 7.643 2.654 1.00 96.19 71 ILE A O 1
ATOM 593 N N . LEU A 1 72 ? -7.264 6.687 4.047 1.00 95.38 72 LEU A N 1
ATOM 594 C CA . LEU A 1 72 ? -8.407 7.552 3.780 1.00 95.38 72 LEU A CA 1
ATOM 595 C C . LEU A 1 72 ? -9.152 7.773 5.098 1.00 95.38 72 LEU A C 1
ATOM 597 O O . LEU A 1 72 ? -9.299 6.826 5.877 1.00 95.38 72 LEU A O 1
ATOM 601 N N . LYS A 1 73 ? -9.597 9.003 5.356 1.00 94.62 73 LYS A N 1
ATOM 602 C CA . LYS A 1 73 ? -10.429 9.324 6.522 1.00 94.62 73 LYS A CA 1
ATOM 603 C C . LYS A 1 73 ? -11.899 9.444 6.137 1.00 94.62 73 LYS A C 1
ATOM 605 O O . LYS A 1 73 ? -12.234 9.740 4.993 1.00 94.62 73 LYS A O 1
ATOM 610 N N . GLU A 1 74 ? -12.779 9.220 7.106 1.00 90.38 74 GLU A N 1
ATOM 611 C CA . GLU A 1 74 ? -14.212 9.460 6.932 1.00 90.38 74 GLU A CA 1
ATOM 612 C C . GLU A 1 74 ? -14.460 10.923 6.525 1.00 90.38 74 GLU A C 1
ATOM 614 O O . GLU A 1 74 ? -13.839 11.840 7.064 1.00 90.38 74 GLU A O 1
ATOM 619 N N . GLY A 1 75 ? -15.316 11.129 5.522 1.00 91.38 75 GLY A N 1
ATOM 620 C CA . GLY A 1 75 ? -15.581 12.442 4.925 1.00 91.38 75 GLY A CA 1
ATOM 621 C C . GLY A 1 75 ? -14.529 12.929 3.918 1.00 91.38 75 GLY A C 1
ATOM 622 O O . GLY A 1 75 ? -14.782 13.896 3.202 1.00 91.38 75 GLY A O 1
ATOM 623 N N . GLU A 1 76 ? -13.372 12.268 3.800 1.00 92.56 76 GLU A N 1
ATOM 624 C CA . GLU A 1 76 ? -12.364 12.622 2.800 1.00 92.56 76 GLU A CA 1
ATOM 625 C C . GLU A 1 76 ? -12.744 12.069 1.419 1.00 92.56 76 GLU A C 1
ATOM 627 O O . GLU A 1 76 ? -13.035 10.883 1.251 1.00 92.56 76 GLU A O 1
ATOM 632 N N . VAL A 1 77 ? -12.708 12.926 0.395 1.00 92.44 77 VAL A N 1
ATOM 633 C CA . VAL A 1 77 ? -12.970 12.507 -0.987 1.00 92.44 77 VAL A CA 1
ATOM 634 C C . VAL A 1 77 ? -11.760 11.728 -1.518 1.00 92.44 77 VAL A C 1
ATOM 636 O O . VAL A 1 77 ? -10.662 12.292 -1.591 1.00 92.44 77 VAL A O 1
ATOM 639 N N . PRO A 1 78 ? -11.919 10.462 -1.953 1.00 94.00 78 PRO A N 1
ATOM 640 C CA . PRO A 1 78 ? -10.806 9.696 -2.491 1.00 94.00 78 PRO A CA 1
ATOM 641 C C . PRO A 1 78 ? -10.292 10.337 -3.785 1.00 94.00 78 PRO A C 1
ATOM 643 O O . PRO A 1 78 ? -11.063 10.719 -4.669 1.00 94.00 78 PRO A O 1
ATOM 646 N N . LYS A 1 79 ? -8.963 10.434 -3.902 1.00 91.75 79 LYS A N 1
ATOM 647 C CA . LYS A 1 79 ? -8.282 10.991 -5.085 1.00 91.75 79 LYS A CA 1
ATOM 648 C C . LYS A 1 79 ? -8.355 10.076 -6.311 1.00 91.75 79 LYS A C 1
ATOM 650 O O . LYS A 1 79 ? -8.156 10.540 -7.425 1.00 91.75 79 LYS A O 1
ATOM 655 N N . GLY A 1 80 ? -8.613 8.792 -6.102 1.00 93.88 80 GLY A N 1
ATOM 656 C CA . GLY A 1 80 ? -8.662 7.767 -7.135 1.00 93.88 80 GLY A CA 1
ATOM 657 C C . GLY A 1 80 ? -8.741 6.384 -6.501 1.00 93.88 80 GLY A C 1
ATOM 658 O O . GLY A 1 80 ? -8.767 6.289 -5.275 1.00 93.88 80 GLY A O 1
ATOM 659 N N . LEU A 1 81 ? -8.749 5.355 -7.350 1.00 94.94 81 LEU A N 1
ATOM 660 C CA . LEU A 1 81 ? -8.848 3.947 -6.969 1.00 94.94 81 LEU A CA 1
ATOM 661 C C . LEU A 1 81 ? -7.588 3.458 -6.249 1.00 94.94 81 LEU A C 1
ATOM 663 O O . LEU A 1 81 ? -6.480 3.587 -6.770 1.00 94.94 81 LEU A O 1
ATOM 667 N N . TYR A 1 82 ? -7.760 2.862 -5.073 1.00 96.75 82 TYR A N 1
ATOM 668 C CA . TYR A 1 82 ? -6.689 2.235 -4.305 1.00 96.75 82 TYR A CA 1
ATOM 669 C C . TYR A 1 82 ? -6.769 0.714 -4.426 1.00 96.75 82 TYR A C 1
ATOM 671 O O . TYR A 1 82 ? -7.846 0.129 -4.358 1.00 96.75 82 TYR A O 1
ATOM 679 N N . MET A 1 83 ? -5.610 0.074 -4.571 1.00 97.00 83 MET A N 1
ATOM 680 C CA . MET A 1 83 ? -5.470 -1.380 -4.665 1.00 97.00 83 MET A CA 1
ATOM 681 C C . MET A 1 83 ? -4.441 -1.846 -3.636 1.00 97.00 83 MET A C 1
ATOM 683 O O . MET A 1 83 ? -3.335 -1.301 -3.571 1.00 97.00 83 MET A O 1
ATOM 687 N N . VAL A 1 84 ? -4.783 -2.853 -2.834 1.00 97.75 84 VAL A N 1
ATOM 688 C CA . VAL A 1 84 ? -3.856 -3.415 -1.844 1.00 97.75 84 VAL A CA 1
ATOM 689 C C . VAL A 1 84 ? -2.922 -4.395 -2.545 1.00 97.75 84 VAL A C 1
ATOM 691 O O . VAL A 1 84 ? -3.325 -5.502 -2.877 1.00 97.75 84 VAL A O 1
ATOM 694 N N . VAL A 1 85 ? -1.668 -4.000 -2.777 1.00 97.19 85 VAL A N 1
ATOM 695 C CA . VAL A 1 85 ? -0.687 -4.884 -3.440 1.00 97.19 85 VAL A CA 1
ATOM 696 C C . VAL A 1 85 ? -0.028 -5.855 -2.469 1.00 97.19 85 VAL A C 1
ATOM 698 O O . VAL A 1 85 ? 0.214 -7.005 -2.817 1.00 97.19 85 VAL A O 1
ATOM 701 N N . LYS A 1 86 ? 0.287 -5.393 -1.256 1.00 97.38 86 LYS A N 1
ATOM 702 C CA . LYS A 1 86 ? 0.918 -6.216 -0.225 1.00 97.38 86 LYS A CA 1
ATOM 703 C C . LYS A 1 86 ? 0.460 -5.795 1.163 1.00 97.38 86 LYS A C 1
ATOM 705 O O . LYS A 1 86 ? 0.444 -4.601 1.466 1.00 97.38 86 LYS A O 1
ATOM 710 N N . GLY A 1 87 ? 0.184 -6.776 2.018 1.00 97.44 87 GLY A N 1
ATOM 711 C CA . GLY A 1 87 ? -0.215 -6.554 3.408 1.00 97.44 87 GLY A CA 1
ATOM 712 C C . GLY A 1 87 ? -1.729 -6.544 3.614 1.00 97.44 87 GLY A C 1
ATOM 713 O O . GLY A 1 87 ? -2.480 -7.148 2.857 1.00 97.44 87 GLY A O 1
ATOM 714 N N . GLN A 1 88 ? -2.173 -5.904 4.696 1.00 97.44 88 GLN A N 1
ATOM 715 C CA . GLN A 1 88 ? -3.578 -5.893 5.107 1.00 97.44 88 GLN A CA 1
ATOM 716 C C . GLN A 1 88 ? -3.972 -4.521 5.649 1.00 97.44 88 GLN A C 1
ATOM 718 O O . GLN A 1 88 ? -3.188 -3.874 6.350 1.00 97.44 88 GLN A O 1
ATOM 723 N N . CYS A 1 89 ? -5.205 -4.108 5.380 1.00 97.25 89 CYS A N 1
ATOM 724 C CA . CYS A 1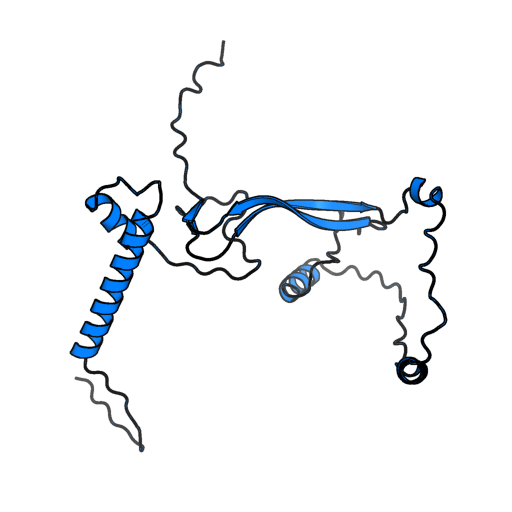 89 ? -5.781 -2.874 5.904 1.00 97.25 89 CYS A CA 1
ATOM 725 C C . CYS A 1 89 ? -7.054 -3.183 6.695 1.00 97.25 89 CYS A C 1
ATOM 727 O O . CYS A 1 89 ? -7.745 -4.169 6.442 1.00 97.25 89 CYS A O 1
ATOM 729 N N . LYS A 1 90 ? -7.363 -2.344 7.682 1.00 96.62 90 LYS A N 1
ATOM 730 C CA . LYS A 1 90 ? -8.601 -2.428 8.460 1.00 96.62 90 LYS A CA 1
ATOM 731 C C . LYS A 1 90 ? -9.468 -1.233 8.104 1.00 96.62 90 LYS A C 1
ATOM 733 O O . LYS A 1 90 ? -8.987 -0.104 8.139 1.00 96.62 90 LYS A O 1
ATOM 738 N N . VAL A 1 91 ? -10.723 -1.498 7.772 1.00 96.31 91 VAL A N 1
ATOM 739 C CA . VAL A 1 91 ? -11.744 -0.478 7.551 1.00 96.31 91 VAL A CA 1
ATOM 740 C C . VAL A 1 91 ? -12.621 -0.464 8.783 1.00 96.31 91 VAL A C 1
ATOM 742 O O . VAL A 1 91 ? -13.193 -1.487 9.160 1.00 96.31 91 VAL A O 1
ATOM 745 N N . GLY A 1 92 ? -12.701 0.687 9.428 1.00 94.25 92 GLY A N 1
ATOM 746 C CA . GLY A 1 92 ? -13.461 0.853 10.650 1.00 94.25 92 GLY A CA 1
ATOM 747 C C . GLY A 1 92 ? -13.816 2.307 10.890 1.00 94.25 92 GLY A C 1
ATOM 748 O O . GLY A 1 92 ? -13.252 3.197 10.257 1.00 94.25 92 GLY A O 1
ATOM 749 N N . SER A 1 93 ? -14.744 2.523 11.813 1.00 93.56 93 SER A N 1
ATOM 750 C CA . SER A 1 93 ? -15.065 3.849 12.333 1.00 93.56 93 SER A CA 1
ATOM 751 C C . SER A 1 93 ? -14.497 3.977 13.738 1.00 93.56 93 SER A C 1
ATOM 753 O O . SER A 1 93 ? -14.453 3.016 14.515 1.00 93.56 93 SER A O 1
ATOM 755 N N . GLU A 1 94 ? -14.018 5.172 14.044 1.00 89.38 94 GLU A N 1
ATOM 756 C CA . GLU A 1 94 ? -13.468 5.495 15.346 1.00 89.38 94 GLU A CA 1
ATOM 757 C C . GLU A 1 94 ? -14.571 6.096 16.208 1.00 89.38 94 GLU A C 1
ATOM 759 O O . GLU A 1 94 ? -15.129 7.138 15.874 1.00 89.38 94 GLU A O 1
ATOM 764 N N . LYS A 1 95 ? -14.876 5.452 17.334 1.00 88.00 95 LYS A N 1
ATOM 765 C CA . LYS A 1 95 ? -15.849 5.955 18.302 1.00 88.00 95 LYS A CA 1
ATOM 766 C C . LYS A 1 95 ? -15.154 6.277 19.611 1.00 88.00 95 LYS A C 1
ATOM 768 O O . LYS A 1 95 ? -14.270 5.554 20.068 1.00 88.00 95 LYS A O 1
ATOM 773 N N . LEU A 1 96 ? -15.550 7.384 20.224 1.00 86.31 96 LEU A N 1
ATOM 774 C CA . LEU A 1 96 ? -15.151 7.687 21.589 1.00 86.31 96 LEU A CA 1
ATOM 775 C C . LEU A 1 96 ? -16.108 6.966 22.527 1.00 86.31 96 LEU A C 1
ATOM 777 O O . LEU A 1 96 ? -17.300 7.259 22.548 1.00 86.31 96 LEU A O 1
ATOM 781 N N . ASN A 1 97 ? -15.572 6.020 23.290 1.00 83.50 97 ASN A N 1
ATOM 782 C CA . ASN A 1 97 ? -16.324 5.304 24.304 1.00 83.50 97 ASN A CA 1
ATOM 783 C C . ASN A 1 97 ? -15.952 5.847 25.682 1.00 83.50 97 ASN A C 1
ATOM 785 O O . ASN A 1 97 ? -14.777 6.025 26.012 1.00 83.50 97 ASN A O 1
ATOM 789 N N . ILE A 1 98 ? -16.974 6.107 26.495 1.00 88.00 98 ILE A N 1
ATOM 790 C CA . ILE A 1 98 ? -16.842 6.612 27.860 1.00 88.00 98 ILE A CA 1
ATOM 791 C C . ILE A 1 98 ? -17.291 5.504 28.808 1.00 88.00 98 ILE A C 1
ATOM 793 O O . ILE A 1 98 ? -18.413 5.013 28.717 1.00 88.00 98 ILE A O 1
ATOM 797 N N . ARG A 1 99 ? -16.420 5.104 29.735 1.00 84.06 99 ARG A N 1
ATOM 798 C CA . ARG A 1 99 ? -16.734 4.121 30.776 1.00 84.06 99 ARG A CA 1
ATOM 799 C C . ARG A 1 99 ? -16.581 4.748 32.153 1.00 84.06 99 ARG A C 1
ATOM 801 O O . ARG A 1 99 ? -15.542 5.326 32.458 1.00 84.06 99 ARG A O 1
ATOM 808 N N . SER A 1 100 ? -17.588 4.623 33.012 1.00 87.44 100 SER A N 1
ATOM 809 C CA . SER A 1 100 ? -17.500 5.107 34.392 1.00 87.44 100 SER A CA 1
ATOM 810 C C . SER A 1 100 ? -16.468 4.314 35.203 1.00 87.44 100 SER A C 1
ATOM 812 O O . SER A 1 100 ? -16.425 3.088 35.136 1.00 87.44 100 SER A O 1
ATOM 814 N N . LYS A 1 101 ? -15.675 5.007 36.029 1.00 83.19 101 LYS A N 1
ATOM 815 C CA . LYS A 1 101 ? -14.780 4.414 37.044 1.00 83.19 101 LYS A CA 1
ATOM 816 C C . LYS A 1 101 ? -15.542 3.846 38.237 1.00 83.19 101 LYS A C 1
ATOM 818 O O . LYS A 1 101 ? -14.994 3.045 38.991 1.00 83.19 101 LYS A O 1
ATOM 823 N N . LYS A 1 102 ? -16.788 4.284 38.448 1.00 85.19 102 LYS A N 1
ATOM 824 C CA . LYS A 1 102 ? -17.644 3.729 39.497 1.00 85.19 102 LYS A CA 1
ATOM 825 C C . LYS A 1 102 ? -17.870 2.249 39.193 1.00 85.19 102 LYS A C 1
ATOM 827 O O . LYS A 1 102 ? -18.377 1.923 38.122 1.00 85.19 102 LYS A O 1
ATOM 832 N N . ARG A 1 103 ? -17.498 1.379 40.140 1.00 73.38 103 ARG A N 1
ATOM 833 C CA . ARG A 1 103 ? -17.916 -0.027 40.120 1.00 73.38 103 ARG A CA 1
ATOM 834 C C . ARG A 1 103 ? -19.430 -0.059 40.016 1.00 73.38 103 ARG A C 1
ATOM 836 O O . ARG A 1 103 ? -20.105 0.579 40.830 1.00 73.38 103 ARG A O 1
ATOM 843 N N . LEU A 1 104 ? -19.932 -0.766 39.013 1.00 78.50 104 LEU A N 1
ATOM 844 C CA . LEU A 1 104 ? -21.365 -0.964 38.849 1.00 78.50 104 LEU A CA 1
ATOM 845 C C . LEU A 1 104 ? -21.888 -1.661 40.111 1.00 78.50 104 LEU A C 1
ATOM 847 O O . LEU A 1 104 ? -21.186 -2.477 40.706 1.00 78.50 104 LEU A O 1
ATOM 851 N N . GLU A 1 105 ? -23.087 -1.319 40.577 1.00 79.38 105 GLU A N 1
ATOM 852 C CA . GLU A 1 105 ? -23.587 -1.845 41.857 1.00 79.38 105 GLU A CA 1
ATOM 853 C C . GLU A 1 105 ? -23.677 -3.375 41.867 1.00 79.38 105 GLU A C 1
ATOM 855 O O . GLU A 1 105 ? -23.411 -3.996 42.894 1.00 79.38 105 GLU A O 1
ATOM 860 N N . TYR A 1 106 ? -23.899 -4.000 40.706 1.00 75.44 106 TYR A N 1
ATOM 861 C CA . TYR A 1 106 ? -23.853 -5.456 40.576 1.00 75.44 106 TYR A CA 1
ATOM 862 C C . TYR A 1 106 ? -22.449 -6.045 40.819 1.00 75.44 106 TYR A C 1
ATOM 864 O O . TYR A 1 106 ? -22.342 -7.165 41.309 1.00 75.44 106 TYR A O 1
ATOM 872 N N . GLU A 1 107 ? -21.360 -5.312 40.546 1.00 75.00 107 GLU A N 1
ATOM 873 C CA . GLU A 1 107 ? -19.994 -5.757 40.877 1.00 75.00 107 GLU A CA 1
ATOM 874 C C . GLU A 1 107 ? -19.749 -5.746 42.389 1.00 75.00 107 GLU A C 1
ATOM 876 O O . GLU A 1 107 ? -18.852 -6.436 42.868 1.00 75.00 107 GLU A O 1
ATOM 881 N N . LYS A 1 108 ? -20.535 -4.977 43.157 1.00 76.06 108 LYS A N 1
ATOM 882 C CA . LYS A 1 108 ? -20.516 -5.049 44.626 1.00 76.06 108 LYS A CA 1
ATOM 883 C C . LYS A 1 108 ? -21.262 -6.281 45.142 1.00 76.06 108 LYS A C 1
ATOM 885 O O . LYS A 1 108 ? -20.926 -6.767 46.215 1.00 76.06 108 LYS A O 1
ATOM 890 N N . ALA A 1 109 ? -22.254 -6.765 44.391 1.00 82.19 109 ALA A N 1
ATOM 891 C CA . ALA A 1 109 ? -23.026 -7.958 44.730 1.00 82.19 109 ALA A CA 1
ATOM 892 C C . ALA A 1 109 ? -22.318 -9.264 44.332 1.00 82.19 109 ALA A C 1
ATOM 894 O O . ALA A 1 109 ? -22.618 -10.316 44.893 1.00 82.19 109 ALA A O 1
ATOM 895 N N . GLN A 1 110 ? -21.364 -9.221 43.393 1.00 81.38 110 GLN A N 1
ATOM 896 C CA . GLN A 1 110 ? -20.541 -10.391 43.106 1.00 81.38 110 GLN A CA 1
ATOM 897 C C . GLN A 1 110 ? -19.589 -10.664 44.280 1.00 81.38 110 GLN A C 1
ATOM 899 O O . GLN A 1 110 ? -18.865 -9.758 44.707 1.00 81.38 110 GLN A O 1
ATOM 904 N N . PRO A 1 111 ? -19.550 -11.903 44.806 1.00 82.56 111 PRO A N 1
ATOM 905 C CA . PRO A 1 111 ? -18.564 -12.264 45.811 1.00 82.56 111 PRO A CA 1
ATOM 906 C C . PRO A 1 111 ? -17.166 -11.994 45.238 1.00 82.56 111 PRO A C 1
ATOM 908 O O . PRO A 1 111 ? -16.931 -12.262 44.055 1.00 82.56 111 PRO A O 1
ATOM 911 N N . PRO A 1 112 ? -16.233 -11.444 46.036 1.00 80.25 112 PRO A N 1
ATOM 912 C CA . PRO A 1 112 ? -14.904 -11.102 45.551 1.00 80.25 112 PRO A CA 1
ATOM 913 C C . PRO A 1 112 ? -14.288 -12.329 44.882 1.00 80.25 112 PRO A C 1
ATOM 915 O O . PRO A 1 112 ? -14.244 -13.401 45.493 1.00 80.25 112 PRO A O 1
ATOM 918 N N . ALA A 1 113 ? -13.840 -12.175 43.630 1.00 81.00 113 ALA A N 1
ATOM 919 C CA . ALA A 1 113 ? -13.179 -13.246 42.895 1.00 81.00 113 ALA A CA 1
ATOM 920 C C . ALA A 1 113 ? -12.123 -13.872 43.811 1.00 81.00 113 ALA A C 1
ATOM 922 O O . ALA A 1 113 ? -11.265 -13.159 44.347 1.00 81.00 113 ALA A O 1
ATOM 923 N N . ARG A 1 114 ? -12.242 -15.184 44.063 1.00 80.31 114 ARG A N 1
ATOM 924 C CA . ARG A 1 114 ? -11.300 -15.900 44.925 1.00 80.31 114 ARG A CA 1
ATOM 925 C C . ARG A 1 114 ? -9.912 -15.610 44.375 1.00 80.31 114 ARG A C 1
ATOM 927 O O . ARG A 1 114 ? -9.642 -15.910 43.213 1.00 80.31 114 ARG A O 1
ATOM 934 N N . LYS A 1 115 ? -9.070 -14.956 45.184 1.00 79.94 115 LYS A N 1
ATOM 935 C CA . LYS A 1 115 ? -7.682 -14.678 44.806 1.00 79.94 115 LYS A CA 1
ATOM 936 C C . LYS A 1 115 ? -7.094 -16.002 44.309 1.00 79.94 115 LYS A C 1
ATOM 938 O O . LYS A 1 115 ? -7.327 -17.009 44.986 1.00 79.94 115 LYS A O 1
ATOM 943 N N . PRO A 1 116 ? -6.407 -16.027 43.151 1.00 76.38 116 PRO A N 1
ATOM 944 C CA . PRO A 1 116 ? -5.776 -17.250 42.682 1.00 76.38 116 PRO A CA 1
ATOM 945 C C . PRO A 1 116 ? -4.966 -17.809 43.845 1.00 76.38 116 PRO A C 1
ATOM 947 O O . PRO A 1 116 ? -4.249 -17.052 44.507 1.00 76.38 116 PRO A O 1
ATOM 950 N N . ILE A 1 117 ? -5.182 -19.088 44.158 1.00 76.62 117 ILE A N 1
ATOM 951 C CA . ILE A 1 117 ? -4.476 -19.768 45.239 1.00 76.62 117 ILE A CA 1
ATOM 952 C C . ILE A 1 117 ? -3.002 -19.670 44.871 1.00 76.62 117 ILE A C 1
ATOM 954 O O . ILE A 1 117 ? -2.517 -20.386 43.998 1.00 76.62 117 ILE A O 1
ATOM 958 N N . THR A 1 118 ? -2.295 -18.734 45.495 1.00 68.38 118 THR A N 1
ATOM 959 C CA . THR A 1 118 ? -0.848 -18.735 45.468 1.00 68.38 118 THR A CA 1
ATOM 960 C C . THR A 1 118 ? -0.460 -19.936 46.309 1.00 68.38 118 THR A C 1
ATOM 962 O O . THR A 1 118 ? -0.449 -19.874 47.538 1.00 68.38 118 THR A O 1
ATOM 965 N N . LEU A 1 119 ? -0.239 -21.075 45.645 1.00 68.00 119 LEU A N 1
ATOM 966 C CA . LEU A 1 119 ? 0.432 -22.214 46.252 1.00 68.00 119 LEU A CA 1
ATOM 967 C C . LEU A 1 119 ? 1.760 -21.678 46.789 1.00 68.00 119 LEU A C 1
ATOM 969 O O . LEU A 1 119 ? 2.688 -21.387 46.035 1.00 68.00 119 LEU A O 1
ATOM 973 N N . LYS A 1 120 ? 1.804 -21.449 48.104 1.00 54.72 120 LYS A N 1
ATOM 974 C CA . LYS A 1 120 ? 3.016 -21.118 48.848 1.00 54.72 120 LYS A CA 1
ATOM 975 C C . LYS A 1 120 ? 3.896 -22.362 48.813 1.00 54.72 120 LYS A C 1
ATOM 977 O O . LYS A 1 120 ? 3.824 -23.198 49.702 1.00 54.72 120 LYS A O 1
ATOM 982 N N . GLY A 1 121 ? 4.636 -22.520 47.726 1.00 52.78 121 GLY A N 1
ATOM 983 C CA . GLY A 1 121 ? 5.383 -23.739 47.466 1.00 52.78 121 GLY A CA 1
ATOM 984 C C . GLY A 1 121 ? 6.215 -23.656 46.199 1.00 52.78 121 GLY A C 1
ATOM 985 O O . GLY A 1 121 ? 6.217 -24.608 45.442 1.00 52.78 121 GLY A O 1
ATOM 986 N N . ASN A 1 122 ? 6.892 -22.530 45.960 1.00 46.84 122 ASN A N 1
ATOM 987 C CA . ASN A 1 122 ? 8.080 -22.489 45.110 1.00 46.84 122 ASN A CA 1
ATOM 988 C C . ASN A 1 122 ? 9.165 -21.729 45.880 1.00 46.84 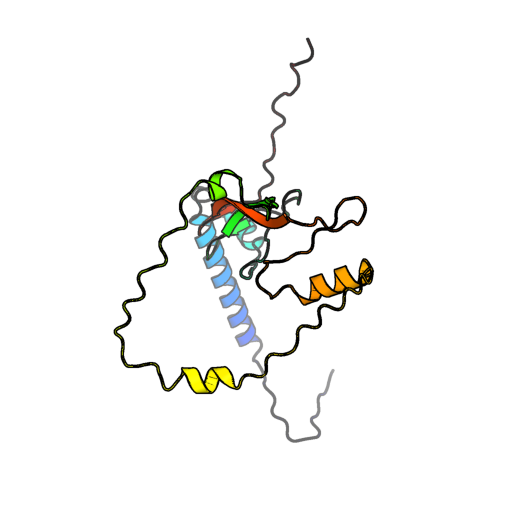122 ASN A C 1
ATOM 990 O O . ASN A 1 122 ? 9.089 -20.519 46.075 1.00 46.84 122 ASN A O 1
ATOM 994 N N . PHE A 1 123 ? 10.142 -22.493 46.358 1.00 52.91 123 PHE A N 1
ATOM 995 C CA . PHE A 1 123 ? 11.254 -22.127 47.238 1.00 52.91 123 PHE A CA 1
ATOM 996 C C . PHE A 1 123 ? 12.362 -21.298 46.546 1.00 52.91 123 PHE A C 1
ATOM 998 O O . PHE A 1 123 ? 13.505 -21.330 46.983 1.00 52.91 123 PHE A O 1
ATOM 1005 N N . VAL A 1 124 ? 12.070 -20.591 45.445 1.00 53.28 124 VAL A N 1
ATOM 1006 C CA . VAL A 1 124 ? 13.129 -20.101 44.533 1.00 53.28 124 VAL A CA 1
ATOM 1007 C C . VAL A 1 124 ? 13.309 -18.573 44.512 1.00 53.28 124 VAL A C 1
ATOM 1009 O O . VAL A 1 124 ? 14.271 -18.100 43.931 1.00 53.28 124 VAL A O 1
ATOM 1012 N N . ASP A 1 125 ? 12.480 -17.775 45.192 1.00 50.50 125 ASP A N 1
ATOM 1013 C CA . ASP A 1 125 ? 12.471 -16.310 44.971 1.00 50.50 125 ASP A CA 1
ATOM 1014 C C . ASP A 1 125 ? 12.662 -15.438 46.225 1.00 50.50 125 ASP A C 1
ATOM 1016 O O . ASP A 1 125 ? 12.089 -14.351 46.356 1.00 50.50 125 ASP A O 1
ATOM 1020 N N . GLU A 1 126 ? 13.493 -15.885 47.169 1.00 54.25 126 GLU A N 1
ATOM 1021 C CA . GLU A 1 126 ? 13.892 -15.040 48.304 1.00 54.25 126 GLU A CA 1
ATOM 1022 C C . GLU A 1 126 ? 15.019 -14.055 47.934 1.00 54.25 126 GLU A C 1
ATOM 1024 O O . GLU A 1 126 ? 15.007 -12.918 48.402 1.00 54.25 126 GLU A O 1
ATOM 1029 N N . CYS A 1 127 ? 15.899 -14.398 46.983 1.00 54.53 127 CYS A N 1
ATOM 1030 C CA . CYS A 1 127 ? 17.007 -13.520 46.579 1.00 54.53 127 CYS A CA 1
ATOM 1031 C C . CYS A 1 127 ? 16.586 -12.302 45.731 1.00 54.53 127 CYS A C 1
ATOM 1033 O O . CYS A 1 127 ? 17.211 -11.252 45.835 1.00 54.53 127 CYS A O 1
ATOM 1035 N N . ILE A 1 128 ? 15.507 -12.371 44.939 1.00 54.75 128 ILE A N 1
ATOM 1036 C CA . ILE A 1 128 ? 15.084 -11.234 44.085 1.00 54.75 128 ILE A CA 1
ATOM 1037 C C . ILE A 1 128 ? 14.267 -10.192 44.881 1.00 54.75 128 ILE A C 1
ATOM 1039 O O . ILE A 1 128 ? 14.148 -9.024 44.494 1.00 54.75 128 ILE A O 1
ATOM 1043 N N . ARG A 1 129 ? 13.715 -10.575 46.040 1.00 53.28 129 ARG A N 1
ATOM 1044 C CA . ARG A 1 129 ? 12.866 -9.694 46.860 1.00 53.28 129 ARG A CA 1
ATOM 1045 C C . ARG A 1 129 ? 13.631 -8.616 47.626 1.00 53.28 129 ARG A C 1
ATOM 1047 O O . ARG A 1 129 ? 13.031 -7.583 47.932 1.00 53.28 129 ARG A O 1
ATOM 1054 N N . GLU A 1 130 ? 14.914 -8.815 47.916 1.00 56.81 130 GLU A N 1
ATOM 1055 C CA . GLU A 1 130 ? 15.721 -7.805 48.612 1.00 56.81 130 GLU A CA 1
ATOM 1056 C C . GLU A 1 130 ? 16.198 -6.688 47.673 1.00 56.81 130 GLU A C 1
ATOM 1058 O O . GLU A 1 130 ? 16.116 -5.515 48.042 1.00 56.81 130 GLU A O 1
ATOM 1063 N N . GLU A 1 131 ? 16.541 -6.991 46.416 1.00 55.06 131 GLU A N 1
ATOM 1064 C CA . GLU A 1 131 ? 16.946 -5.958 45.446 1.00 55.06 131 GLU A CA 1
ATOM 1065 C C . GLU A 1 131 ? 15.806 -4.995 45.072 1.00 55.06 131 GLU A C 1
ATOM 1067 O O . GLU A 1 131 ? 16.035 -3.814 44.798 1.00 55.06 131 GLU A O 1
ATOM 1072 N N . GLN A 1 132 ? 14.547 -5.446 45.117 1.00 54.50 132 GLN A N 1
ATOM 1073 C CA . GLN A 1 132 ? 13.398 -4.578 44.832 1.00 54.50 132 GLN A CA 1
ATOM 1074 C C . GLN A 1 132 ? 12.986 -3.682 46.011 1.00 54.50 132 GLN A C 1
ATOM 1076 O O . GLN A 1 132 ? 12.306 -2.677 45.789 1.00 54.50 132 GLN A O 1
ATOM 1081 N N . ARG A 1 133 ? 13.409 -3.979 47.249 1.00 54.88 133 ARG A N 1
ATOM 1082 C CA . ARG A 1 133 ? 13.127 -3.120 48.417 1.00 54.88 133 ARG A CA 1
ATOM 1083 C C . ARG A 1 133 ? 13.964 -1.839 48.439 1.00 54.88 133 ARG A C 1
ATOM 1085 O O . ARG A 1 133 ? 13.523 -0.863 49.041 1.00 54.88 133 ARG A O 1
ATOM 1092 N N . ASN A 1 134 ? 15.088 -1.808 47.721 1.00 55.00 134 ASN A N 1
ATOM 1093 C CA . ASN A 1 134 ? 15.983 -0.648 47.652 1.00 55.00 134 ASN A CA 1
ATOM 1094 C C . ASN A 1 134 ? 15.735 0.284 46.458 1.00 55.00 134 ASN A C 1
ATOM 1096 O O . ASN A 1 134 ? 16.422 1.296 46.312 1.00 55.00 134 ASN A O 1
ATOM 1100 N N . ARG A 1 135 ? 14.723 0.021 45.618 1.00 48.72 135 ARG A N 1
ATOM 1101 C CA . ARG A 1 135 ? 14.281 1.029 44.648 1.00 48.72 135 ARG A CA 1
ATOM 1102 C C . ARG A 1 135 ? 13.525 2.124 45.390 1.00 48.72 135 ARG A C 1
ATOM 1104 O O . ARG A 1 135 ? 12.363 1.960 45.757 1.00 48.72 135 ARG A O 1
ATOM 1111 N N . VAL A 1 136 ? 14.236 3.228 45.613 1.00 47.69 136 VAL A N 1
ATOM 1112 C CA . VAL A 1 136 ? 13.750 4.506 46.136 1.00 47.69 136 VAL A CA 1
ATOM 1113 C C . VAL A 1 136 ? 12.353 4.779 45.584 1.00 47.69 136 VAL A C 1
ATOM 1115 O O . VAL A 1 136 ? 12.172 5.035 44.393 1.00 47.69 136 VAL A O 1
ATOM 1118 N N . ARG A 1 137 ? 11.346 4.694 46.458 1.00 49.03 137 ARG A N 1
ATOM 1119 C CA . ARG A 1 137 ? 10.005 5.189 46.156 1.00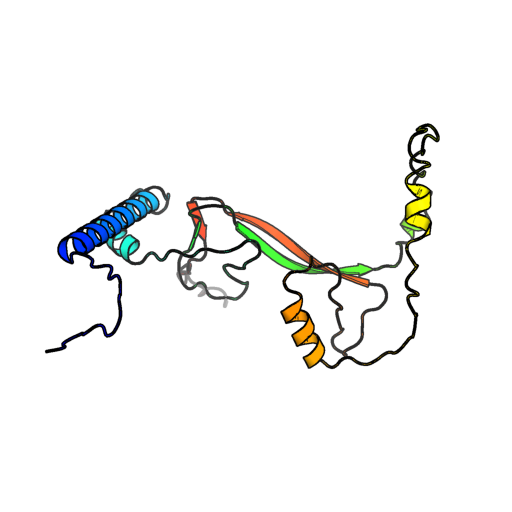 49.03 137 ARG A CA 1
ATOM 1120 C C . ARG A 1 137 ? 10.144 6.683 45.913 1.00 49.03 137 ARG A C 1
ATOM 1122 O O . ARG A 1 137 ? 10.291 7.437 46.869 1.00 49.03 137 ARG A O 1
ATOM 1129 N N . ILE A 1 138 ? 10.113 7.097 44.648 1.00 47.41 138 ILE A N 1
ATOM 1130 C CA . ILE A 1 138 ? 9.971 8.507 44.297 1.00 47.41 138 ILE A CA 1
ATOM 1131 C C . ILE A 1 138 ? 8.666 8.962 44.961 1.00 47.41 138 ILE A C 1
ATOM 1133 O O . ILE A 1 138 ? 7.611 8.391 44.662 1.00 47.41 138 ILE A O 1
ATOM 1137 N N . PRO A 1 139 ? 8.708 9.915 45.905 1.00 44.22 139 PRO A N 1
ATOM 1138 C CA . PRO A 1 139 ? 7.501 10.424 46.518 1.00 44.22 139 PRO A CA 1
ATOM 1139 C C . PRO A 1 139 ? 6.690 11.116 45.425 1.00 44.22 139 PRO A C 1
ATOM 1141 O O . PRO A 1 139 ? 7.029 12.206 44.972 1.00 44.22 139 PRO A O 1
ATOM 1144 N N . THR A 1 140 ? 5.602 10.485 44.984 1.00 44.84 140 THR A N 1
ATOM 1145 C CA . THR A 1 140 ? 4.542 11.175 44.250 1.00 44.84 140 THR A CA 1
ATOM 1146 C C . THR A 1 140 ? 3.922 12.184 45.207 1.00 44.84 140 THR A C 1
ATOM 1148 O O . THR A 1 140 ? 2.979 11.866 45.936 1.00 44.84 140 THR A O 1
ATOM 1151 N N . LYS A 1 141 ? 4.492 13.392 45.240 1.00 44.44 141 LYS A N 1
ATOM 1152 C CA . LYS A 1 141 ? 3.858 14.576 45.807 1.00 44.44 141 LYS A CA 1
ATOM 1153 C C . LYS A 1 141 ? 2.505 14.731 45.120 1.00 44.44 141 LYS A C 1
ATOM 1155 O O . LYS A 1 141 ? 2.417 15.124 43.961 1.00 44.44 141 LYS A O 1
ATOM 1160 N N . LYS A 1 142 ? 1.439 14.397 45.845 1.00 45.44 142 LYS A N 1
ATOM 1161 C CA . LYS A 1 142 ? 0.078 14.832 45.534 1.00 45.44 142 LYS A CA 1
ATOM 1162 C C . LYS A 1 142 ? -0.030 16.317 45.892 1.00 45.44 142 LYS A C 1
ATOM 1164 O O . LYS A 1 142 ? -0.729 16.671 46.831 1.00 45.44 142 LYS A O 1
ATOM 1169 N N . GLU A 1 143 ? 0.711 17.177 45.201 1.00 48.62 143 GLU A N 1
ATOM 1170 C CA . GLU A 1 143 ? 0.465 18.616 45.258 1.00 48.62 143 GLU A CA 1
ATOM 1171 C C . GLU A 1 143 ? -0.614 18.926 44.226 1.00 48.62 143 GLU A C 1
ATOM 1173 O O . GLU A 1 143 ? -0.421 18.867 43.014 1.00 48.62 143 GLU A O 1
ATOM 1178 N N . SER A 1 144 ? -1.812 19.159 44.748 1.00 47.34 144 SER A N 1
ATOM 1179 C CA . SER A 1 144 ? -2.989 19.620 44.035 1.00 47.34 144 SER A CA 1
ATOM 1180 C C . SER A 1 144 ? -2.789 21.058 43.555 1.00 47.34 144 SER A C 1
ATOM 1182 O O . SER A 1 144 ? -3.353 21.989 44.123 1.00 47.34 144 SER A O 1
ATOM 1184 N N . LEU A 1 145 ? -1.995 21.245 42.506 1.00 47.66 145 LEU A N 1
ATOM 1185 C CA . LEU A 1 145 ? -2.000 22.464 41.707 1.00 47.66 145 LEU A CA 1
ATOM 1186 C C . LEU A 1 145 ? -2.862 22.194 40.477 1.00 47.66 145 LEU A C 1
ATOM 1188 O O . LEU A 1 145 ? -2.465 21.509 39.538 1.00 47.66 145 LEU A O 1
ATOM 1192 N N . LYS A 1 146 ? -4.102 22.692 40.519 1.00 49.88 146 LYS A N 1
ATOM 1193 C CA . LYS A 1 146 ? -4.976 22.797 39.346 1.00 49.88 146 LYS A CA 1
ATOM 1194 C C . LYS A 1 146 ? -4.458 23.938 38.465 1.00 49.88 146 LYS A C 1
ATOM 1196 O O . LYS A 1 146 ? -5.124 24.957 38.327 1.00 49.88 146 LYS A O 1
ATOM 1201 N N . GLU A 1 147 ? -3.258 23.803 37.917 1.00 57.12 147 GLU A N 1
ATOM 1202 C CA . GLU A 1 147 ? -2.820 24.714 36.866 1.00 57.12 147 GLU A CA 1
ATOM 1203 C C . GLU A 1 147 ? -3.646 24.413 35.616 1.00 57.12 147 GLU A C 1
ATOM 1205 O O . GLU A 1 147 ? -3.649 23.298 35.086 1.00 57.12 147 GLU A O 1
ATOM 1210 N N . GLN A 1 148 ? -4.430 25.404 35.196 1.00 61.88 148 GLN A N 1
ATOM 1211 C CA . GLN A 1 148 ? -5.161 25.364 33.940 1.00 61.88 148 GLN A CA 1
ATOM 1212 C C . GLN A 1 148 ? -4.134 25.430 32.811 1.00 61.88 148 GLN A C 1
ATOM 1214 O O . GLN A 1 148 ? -3.657 26.495 32.433 1.00 61.88 148 GLN A O 1
ATOM 1219 N N . MET A 1 149 ? -3.744 24.259 32.320 1.00 61.84 149 MET A N 1
ATOM 1220 C CA . MET A 1 149 ? -2.844 24.127 31.185 1.00 61.84 149 MET A CA 1
ATOM 1221 C C . MET A 1 149 ? -3.503 24.765 29.954 1.00 61.84 149 MET A C 1
ATOM 1223 O O . MET A 1 149 ? -4.664 24.475 29.650 1.00 61.84 149 MET A O 1
ATOM 1227 N N . THR A 1 150 ? -2.795 25.653 29.256 1.00 79.75 150 THR A N 1
ATOM 1228 C CA . THR A 1 150 ? -3.371 26.365 28.108 1.00 79.75 150 THR A CA 1
ATOM 1229 C C . THR A 1 150 ? -3.578 25.421 26.920 1.00 79.75 150 THR A C 1
ATOM 1231 O O . THR A 1 150 ? -2.851 24.442 26.730 1.00 79.75 150 THR A O 1
ATOM 1234 N N . LEU A 1 151 ? -4.576 25.720 26.081 1.00 70.19 151 LEU A N 1
ATOM 1235 C CA . LEU A 1 151 ? -4.943 24.901 24.917 1.00 70.19 151 LEU A CA 1
ATOM 1236 C C . LEU A 1 151 ? -3.756 24.666 23.956 1.00 70.19 151 LEU A C 1
ATOM 1238 O O . LEU A 1 151 ? -3.657 23.614 23.325 1.00 70.19 151 LEU A O 1
ATOM 1242 N N . GLU A 1 152 ? -2.832 25.625 23.859 1.00 73.12 152 GLU A N 1
ATOM 1243 C CA . GLU A 1 152 ? -1.630 25.531 23.020 1.00 73.12 152 GLU A CA 1
ATOM 1244 C C . GLU A 1 152 ? -0.590 24.548 23.573 1.00 73.12 152 GLU A C 1
ATOM 1246 O O . GLU A 1 152 ? -0.029 23.752 22.818 1.00 73.12 152 GLU A O 1
ATOM 1251 N N . GLN A 1 153 ? -0.385 24.530 24.893 1.00 74.38 153 GLN A N 1
ATOM 1252 C CA . GLN A 1 153 ? 0.487 23.552 25.551 1.00 74.38 153 GLN A CA 1
ATOM 1253 C C . GLN A 1 153 ? -0.053 22.126 25.374 1.00 74.38 153 GLN A C 1
ATOM 1255 O O . GLN A 1 153 ? 0.718 21.192 25.150 1.00 74.38 153 GLN A O 1
ATOM 1260 N N . TYR A 1 154 ? -1.381 21.968 25.383 1.00 66.69 154 TYR A N 1
ATOM 1261 C CA . TYR A 1 154 ? -2.044 20.691 25.114 1.00 66.69 154 TYR A CA 1
ATOM 1262 C C . TYR A 1 154 ? -1.816 20.198 23.678 1.00 66.69 154 TYR A C 1
ATOM 1264 O O . TYR A 1 154 ? -1.506 19.023 23.476 1.00 66.69 154 TYR A O 1
ATOM 1272 N N . LYS A 1 155 ? -1.919 21.082 22.673 1.00 69.50 155 LYS A N 1
ATOM 1273 C CA . LYS A 1 155 ? -1.656 20.722 21.266 1.00 69.50 155 LYS A CA 1
ATOM 1274 C C . LYS A 1 155 ? -0.220 20.231 21.064 1.00 69.50 155 LYS A C 1
ATOM 1276 O O . LYS A 1 155 ? -0.024 19.189 20.446 1.00 69.50 155 LYS A O 1
ATOM 1281 N N . LYS A 1 156 ? 0.760 20.911 21.664 1.00 75.31 156 LYS A N 1
ATOM 1282 C CA . LYS A 1 156 ? 2.182 20.545 21.566 1.00 75.31 156 LYS A CA 1
ATOM 1283 C C . LYS A 1 156 ? 2.487 19.184 22.214 1.00 75.31 156 LYS A C 1
ATOM 1285 O O . LYS A 1 156 ? 3.128 18.334 21.608 1.00 75.31 156 LYS A O 1
ATOM 1290 N N . LEU A 1 157 ? 1.914 18.922 23.392 1.00 61.16 157 LEU A N 1
ATOM 1291 C CA . LEU A 1 157 ? 1.998 17.618 24.072 1.00 61.16 157 LEU A CA 1
ATOM 1292 C C . LEU A 1 157 ? 1.372 16.465 23.271 1.00 61.16 157 LEU A C 1
ATOM 1294 O O . LEU A 1 157 ? 1.812 15.321 23.395 1.00 61.16 157 LEU A O 1
ATOM 1298 N N . MET A 1 158 ? 0.338 16.750 22.475 1.00 56.50 158 MET A N 1
ATOM 1299 C CA . MET A 1 158 ? -0.332 15.768 21.618 1.00 56.50 158 MET A CA 1
ATOM 1300 C C . MET A 1 158 ? 0.449 15.459 20.336 1.00 56.50 158 MET A C 1
ATOM 1302 O O . MET A 1 158 ? 0.376 14.332 19.841 1.00 56.50 158 MET A O 1
ATOM 1306 N N . GLU A 1 159 ? 1.197 16.428 19.808 1.00 61.91 159 GLU A N 1
ATOM 1307 C CA . GLU A 1 159 ? 2.081 16.234 18.654 1.00 61.91 159 GLU A CA 1
ATOM 1308 C C . GLU A 1 159 ? 3.314 15.399 19.025 1.00 61.91 159 GLU A C 1
ATOM 1310 O O . GLU A 1 159 ? 3.643 14.448 18.312 1.00 61.91 159 GLU A O 1
ATOM 1315 N N . ASP A 1 160 ? 3.913 15.651 20.192 1.00 52.78 160 ASP A N 1
ATOM 1316 C CA . ASP A 1 160 ? 5.118 14.943 20.647 1.00 52.78 160 ASP A CA 1
ATOM 1317 C C . ASP A 1 160 ? 4.843 13.490 21.103 1.00 52.78 160 ASP A C 1
ATOM 1319 O O . ASP A 1 160 ? 5.714 12.621 21.014 1.00 52.78 160 ASP A O 1
ATOM 1323 N N . ASN A 1 161 ? 3.615 13.170 21.536 1.00 46.28 161 ASN A N 1
ATOM 1324 C CA . ASN A 1 161 ? 3.242 11.848 22.072 1.00 46.28 161 ASN A CA 1
ATOM 1325 C C . ASN A 1 161 ? 2.693 10.841 21.047 1.00 46.28 161 ASN A C 1
ATOM 1327 O O . ASN A 1 161 ? 2.174 9.791 21.434 1.00 46.28 161 ASN A O 1
ATOM 1331 N N . GLN A 1 162 ? 2.840 11.075 19.740 1.00 47.78 162 GLN A N 1
ATOM 1332 C CA . GLN A 1 162 ? 2.336 10.158 18.701 1.00 47.78 162 GLN A CA 1
ATOM 1333 C C . GLN A 1 162 ? 2.936 8.731 18.735 1.00 47.78 162 GLN A C 1
ATOM 1335 O O . GLN A 1 162 ? 2.502 7.872 17.967 1.00 47.78 162 GLN A O 1
ATOM 1340 N N . ARG A 1 163 ? 3.906 8.443 19.617 1.00 43.41 163 ARG A N 1
ATOM 1341 C CA . ARG A 1 163 ? 4.563 7.128 19.749 1.00 43.41 163 ARG A CA 1
ATOM 1342 C C . ARG A 1 163 ? 4.244 6.354 21.033 1.00 43.41 163 ARG A C 1
ATOM 1344 O O . ARG A 1 163 ? 4.647 5.199 21.134 1.00 43.41 163 ARG A O 1
ATOM 1351 N N . MET A 1 164 ? 3.528 6.936 21.993 1.00 39.59 164 MET A N 1
ATOM 1352 C CA . MET A 1 164 ? 3.171 6.245 23.238 1.00 39.59 164 MET A CA 1
ATOM 1353 C C . MET A 1 164 ? 1.787 5.608 23.105 1.00 39.59 164 MET A C 1
ATOM 1355 O O . MET A 1 164 ? 0.811 6.270 22.759 1.00 39.59 164 MET A O 1
ATOM 1359 N N . LEU A 1 165 ? 1.718 4.300 23.356 1.00 40.72 165 LEU A N 1
ATOM 1360 C CA . LEU A 1 165 ? 0.495 3.497 23.371 1.00 40.72 165 LEU A CA 1
ATOM 1361 C C . LEU A 1 165 ? -0.628 4.224 24.137 1.00 40.72 165 LEU A C 1
ATOM 1363 O O . LEU A 1 165 ? -0.541 4.465 25.339 1.00 40.72 165 LEU A O 1
ATOM 1367 N N . PHE A 1 166 ? -1.664 4.600 23.387 1.00 45.69 166 PHE A N 1
ATOM 1368 C CA . PHE A 1 166 ? -2.812 5.397 23.809 1.00 45.69 166 PHE A CA 1
ATOM 1369 C C . PHE A 1 166 ? -3.625 4.721 24.918 1.00 45.69 166 PHE A C 1
ATOM 1371 O O . PHE A 1 166 ? -4.461 3.878 24.611 1.00 45.69 166 PHE A O 1
ATOM 1378 N N . PHE A 1 167 ? -3.475 5.139 26.178 1.00 42.34 167 PHE A N 1
ATOM 1379 C CA . PHE A 1 167 ? -4.458 4.769 27.212 1.00 42.34 167 PHE A CA 1
ATOM 1380 C C . PHE A 1 167 ? -4.976 5.912 28.090 1.00 42.34 167 PHE A C 1
ATOM 1382 O O . PHE A 1 167 ? -6.016 5.735 28.715 1.00 42.34 167 PHE A O 1
ATOM 1389 N N . GLU A 1 168 ? -4.389 7.110 28.067 1.00 47.38 168 GLU A N 1
ATOM 1390 C CA . GLU A 1 168 ? -4.981 8.268 28.754 1.00 47.38 168 GLU A CA 1
ATOM 1391 C C . GLU A 1 168 ? -4.880 9.530 27.895 1.00 47.38 168 GLU A C 1
ATOM 1393 O O . GLU A 1 168 ? -3.960 10.332 28.021 1.00 47.38 168 GLU A O 1
ATOM 1398 N N . ARG A 1 169 ? -5.857 9.730 27.004 1.00 57.34 169 ARG A N 1
ATOM 1399 C CA . ARG A 1 169 ? -6.157 11.083 26.520 1.00 57.34 169 ARG A CA 1
ATOM 1400 C C . ARG A 1 169 ? -7.064 11.736 27.564 1.00 57.34 169 ARG A C 1
ATOM 1402 O O . ARG A 1 169 ? -8.097 11.176 27.918 1.00 57.34 169 ARG A O 1
ATOM 1409 N N . LEU A 1 170 ? -6.654 12.886 28.096 1.00 59.53 170 LEU A N 1
ATOM 1410 C CA . LEU A 1 170 ? -7.485 13.710 28.975 1.00 59.53 170 LEU A CA 1
ATOM 1411 C C . LEU A 1 170 ? -8.559 14.377 28.112 1.00 59.53 170 LEU A C 1
ATOM 1413 O O . LEU A 1 170 ? -8.219 15.246 27.310 1.00 59.53 170 LEU A O 1
ATOM 1417 N N . TYR A 1 171 ? -9.818 13.957 28.244 1.00 64.69 171 TYR A N 1
ATOM 1418 C CA . TYR A 1 171 ? -10.930 14.602 27.547 1.00 64.69 171 TYR A CA 1
ATOM 1419 C C . TYR A 1 171 ? -11.521 15.703 28.417 1.00 64.69 171 TYR A C 1
ATOM 1421 O O . TYR A 1 171 ? -11.691 15.554 29.633 1.00 64.69 171 TYR A O 1
ATOM 1429 N N . ILE A 1 172 ? -11.770 16.816 27.746 1.00 67.19 172 ILE A N 1
ATOM 1430 C CA . ILE A 1 172 ? -12.295 18.052 28.287 1.00 67.19 172 ILE A CA 1
ATOM 1431 C C . ILE A 1 172 ? -13.693 18.209 27.683 1.00 67.19 172 ILE A C 1
ATOM 1433 O O . ILE A 1 172 ? -13.855 18.002 26.482 1.00 67.19 172 ILE A O 1
ATOM 1437 N N . ASP A 1 173 ? -14.683 18.490 28.522 1.00 72.38 173 ASP A N 1
ATOM 1438 C CA . ASP A 1 173 ? -16.070 18.734 28.123 1.00 72.38 173 ASP A CA 1
ATOM 1439 C C . ASP A 1 173 ? -16.191 20.015 27.274 1.00 72.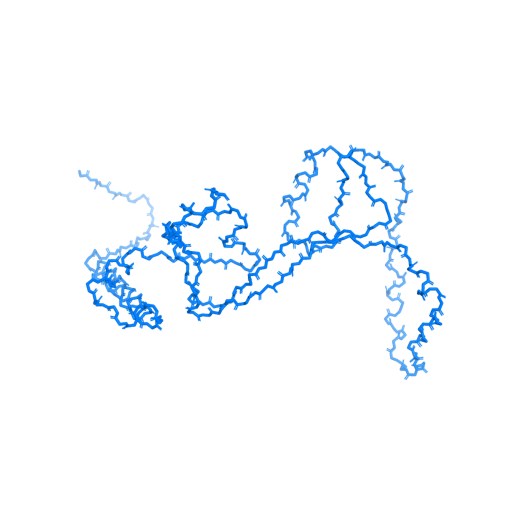38 173 ASP A C 1
ATOM 1441 O O . ASP A 1 173 ? -15.241 20.802 27.213 1.00 72.38 173 ASP A O 1
ATOM 1445 N N . GLU A 1 174 ? -17.353 20.269 26.662 1.00 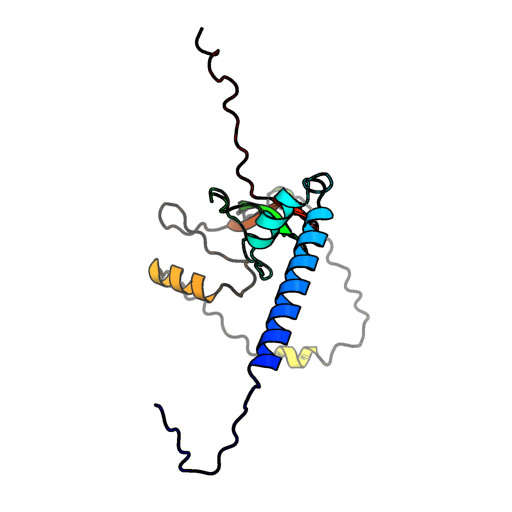78.94 174 GLU A N 1
ATOM 1446 C CA . GLU A 1 174 ? -17.594 21.477 25.839 1.00 78.94 174 GLU A CA 1
ATOM 1447 C C . GLU A 1 174 ? -17.276 22.781 26.597 1.00 78.94 174 GLU A C 1
ATOM 1449 O O . GLU A 1 174 ? -16.823 23.767 26.020 1.00 78.94 174 GLU A O 1
ATOM 1454 N N . GLU A 1 175 ? -17.425 22.755 27.921 1.00 84.62 175 GLU A N 1
ATOM 1455 C CA . GLU A 1 175 ? -17.157 23.873 28.826 1.00 84.62 175 GLU A CA 1
ATOM 1456 C C . GLU A 1 175 ? -15.709 23.944 29.342 1.00 84.62 175 GLU A C 1
ATOM 1458 O O . GLU A 1 175 ? -15.413 24.694 30.274 1.00 84.62 175 GLU A O 1
ATOM 1463 N N . GLY A 1 176 ? -14.786 23.132 28.827 1.00 77.31 176 GLY A N 1
ATOM 1464 C CA . GLY A 1 176 ? -13.406 23.151 29.312 1.00 77.31 176 GLY A CA 1
ATOM 1465 C C . GLY A 1 176 ? -13.175 22.343 30.602 1.00 77.31 176 GLY A C 1
ATOM 1466 O O . GLY A 1 176 ? -12.078 22.378 31.166 1.00 77.31 176 GLY A O 1
ATOM 1467 N N . ARG A 1 177 ? -14.175 21.598 31.098 1.00 81.12 177 ARG A N 1
ATOM 1468 C CA . ARG A 1 177 ? -14.076 20.849 32.364 1.00 81.12 177 ARG A CA 1
ATOM 1469 C C . ARG A 1 177 ? -13.564 19.429 32.147 1.00 81.12 177 ARG A C 1
ATOM 1471 O O . ARG A 1 177 ? -13.976 18.733 31.228 1.00 81.12 177 ARG A O 1
ATOM 1478 N N . LYS A 1 178 ? -12.684 18.959 33.030 1.00 79.00 178 LYS A N 1
ATOM 1479 C CA . LYS A 1 178 ? -12.241 17.560 33.029 1.00 79.00 178 LYS A CA 1
ATOM 1480 C C . LYS A 1 178 ? -13.388 16.656 33.486 1.00 79.00 178 LYS A C 1
ATOM 1482 O O . LYS A 1 178 ? -13.963 16.884 34.548 1.00 79.00 178 LYS A O 1
ATOM 1487 N N . ILE A 1 179 ? -13.682 15.609 32.716 1.00 79.94 179 ILE A N 1
ATOM 1488 C CA . ILE A 1 179 ? -14.680 14.605 33.102 1.00 79.94 179 ILE A CA 1
ATOM 1489 C C . ILE A 1 179 ? -14.074 13.707 34.188 1.00 79.94 179 ILE A C 1
ATOM 1491 O O . ILE A 1 179 ? -13.362 12.737 33.911 1.00 79.94 179 ILE A O 1
ATOM 1495 N N . ASP A 1 180 ? -14.339 14.037 35.449 1.00 80.81 180 ASP A N 1
ATOM 1496 C CA . ASP A 1 180 ? -13.903 13.221 36.577 1.00 80.81 180 ASP A CA 1
ATOM 1497 C C . ASP A 1 180 ? -14.676 11.886 36.628 1.00 80.81 180 ASP A C 1
ATOM 1499 O O . ASP A 1 180 ? -15.817 11.755 36.180 1.00 80.81 180 ASP A O 1
ATOM 1503 N N . ASN A 1 181 ? -14.035 10.848 37.175 1.00 85.69 181 ASN A N 1
ATOM 1504 C CA . ASN A 1 181 ? -14.591 9.496 37.335 1.00 85.69 181 ASN A CA 1
ATOM 1505 C C . ASN A 1 181 ? -14.985 8.744 36.051 1.00 85.69 181 ASN A C 1
ATOM 1507 O O . ASN A 1 181 ? -15.710 7.754 36.152 1.00 85.69 181 ASN A O 1
ATOM 1511 N N . HIS A 1 182 ? -14.475 9.117 34.877 1.00 83.94 182 HIS A N 1
ATOM 1512 C CA . HIS A 1 182 ? -14.655 8.336 33.648 1.00 83.94 182 HIS A CA 1
ATOM 1513 C C . HIS A 1 182 ? -13.311 8.001 32.986 1.00 83.94 182 HIS A C 1
ATOM 1515 O O . HIS A 1 182 ? -12.331 8.732 33.114 1.00 83.94 182 HIS A O 1
ATOM 1521 N N . HIS A 1 183 ? -13.254 6.850 32.321 1.00 79.25 183 HIS A N 1
ATOM 1522 C CA . HIS A 1 183 ? -12.224 6.491 31.357 1.00 79.25 183 HIS A CA 1
ATOM 1523 C C . HIS A 1 183 ? -12.809 6.699 29.970 1.00 79.25 183 HIS A C 1
ATOM 1525 O O . HIS A 1 183 ? -13.745 6.002 29.581 1.00 79.25 183 HIS A O 1
ATOM 1531 N N . VAL A 1 184 ? -12.256 7.653 29.236 1.00 79.94 184 VAL A N 1
ATOM 1532 C CA . VAL A 1 184 ? -12.595 7.841 27.832 1.00 79.94 184 VAL A CA 1
ATOM 1533 C C . VAL A 1 184 ? -11.490 7.207 27.009 1.00 79.94 184 VAL A C 1
ATOM 1535 O O . VAL A 1 184 ? -10.312 7.524 27.180 1.00 79.94 184 VAL A O 1
ATOM 1538 N N . TYR A 1 185 ? -11.864 6.299 26.125 1.00 80.25 185 TYR A N 1
ATOM 1539 C CA . TYR A 1 185 ? -10.936 5.641 25.224 1.00 80.25 185 TYR A CA 1
ATOM 1540 C C . TYR A 1 185 ? -11.471 5.706 23.804 1.00 80.25 185 TYR A C 1
ATOM 1542 O O . TYR A 1 185 ? -12.674 5.784 23.552 1.00 80.25 185 TYR A O 1
ATOM 1550 N N . LYS A 1 186 ? -10.529 5.724 22.868 1.00 82.81 186 LYS A N 1
ATOM 1551 C CA . LYS A 1 186 ? -10.834 5.684 21.451 1.00 82.81 186 LYS A CA 1
ATOM 1552 C C . LYS A 1 186 ? -10.945 4.224 21.055 1.00 82.81 186 LYS A C 1
ATOM 1554 O O . LYS A 1 186 ? -9.950 3.506 21.098 1.00 82.81 186 LYS A O 1
ATOM 1559 N N . ASP A 1 187 ? -12.152 3.802 20.727 1.00 86.00 187 ASP A N 1
ATOM 1560 C CA . ASP A 1 187 ? -12.422 2.461 20.244 1.00 86.00 187 ASP A CA 1
ATOM 1561 C C . ASP A 1 187 ? -12.494 2.476 18.717 1.00 86.00 187 ASP A C 1
ATOM 1563 O O . ASP A 1 187 ? -13.000 3.422 18.108 1.00 86.00 187 ASP A O 1
ATOM 1567 N N . MET A 1 188 ? -11.954 1.438 18.088 1.00 87.94 188 MET A N 1
ATOM 1568 C CA . MET A 1 188 ? -11.992 1.287 16.638 1.00 87.94 188 MET A CA 1
ATOM 1569 C C . MET A 1 188 ? -12.900 0.113 16.309 1.00 87.94 188 MET A C 1
ATOM 1571 O O . MET A 1 188 ? -12.524 -1.049 16.468 1.00 87.94 188 MET A O 1
ATOM 1575 N N . MET A 1 189 ? -14.089 0.423 15.799 1.00 89.94 189 MET A N 1
ATOM 1576 C CA . MET A 1 189 ? -15.026 -0.588 15.338 1.00 89.94 189 MET A CA 1
ATOM 1577 C C . MET A 1 189 ? -14.635 -1.004 13.923 1.00 89.94 189 MET A C 1
ATOM 1579 O O . MET A 1 189 ? -14.822 -0.247 12.975 1.00 89.94 189 MET A O 1
ATOM 1583 N N . ILE A 1 190 ? -14.043 -2.190 13.787 1.00 93.12 190 ILE A N 1
ATOM 1584 C CA . ILE A 1 190 ? -13.599 -2.726 12.496 1.00 93.12 190 ILE A CA 1
ATOM 1585 C C . ILE A 1 190 ? -14.793 -3.392 11.809 1.00 93.12 190 ILE A C 1
ATOM 1587 O O . ILE A 1 190 ? -15.371 -4.328 12.352 1.00 93.12 190 ILE A O 1
ATOM 1591 N N . PHE A 1 191 ? -15.126 -2.934 10.605 1.00 94.06 191 PHE A N 1
ATOM 1592 C CA . PHE A 1 191 ? -16.191 -3.505 9.778 1.00 94.06 191 PHE A CA 1
ATOM 1593 C C . PHE A 1 191 ? -15.646 -4.530 8.790 1.00 94.06 191 PHE A C 1
ATOM 1595 O O . PHE A 1 191 ? -16.199 -5.615 8.644 1.00 94.06 191 PHE A O 1
ATOM 1602 N N . PHE A 1 192 ? -14.536 -4.190 8.131 1.00 95.19 192 PHE A N 1
ATOM 1603 C CA . PHE A 1 192 ? -13.947 -5.013 7.083 1.00 95.19 192 PHE A CA 1
ATOM 1604 C C . PHE A 1 192 ? -12.432 -5.062 7.212 1.00 95.19 192 PHE A C 1
ATOM 1606 O O . PHE A 1 192 ? -11.780 -4.134 7.701 1.00 95.19 192 PHE A O 1
ATOM 1613 N N . LYS A 1 193 ? -11.861 -6.160 6.729 1.00 97.00 193 LYS A N 1
ATOM 1614 C CA . LYS A 1 193 ? -10.423 -6.340 6.597 1.00 97.00 193 LYS A CA 1
ATOM 1615 C C . LYS A 1 193 ? -10.111 -6.499 5.118 1.00 97.00 193 LYS A C 1
ATOM 1617 O O . LYS A 1 193 ? -10.571 -7.457 4.514 1.00 97.00 193 LYS A O 1
ATOM 1622 N N . LEU A 1 194 ? -9.341 -5.563 4.578 1.00 97.50 194 LEU A N 1
ATOM 1623 C CA . LEU A 1 194 ? -8.886 -5.603 3.196 1.00 97.50 194 LEU A CA 1
ATOM 1624 C C . LEU A 1 194 ? -7.576 -6.385 3.125 1.00 97.50 194 LEU A C 1
ATOM 1626 O O . LEU A 1 194 ? -6.659 -6.144 3.921 1.00 97.50 194 LEU A O 1
ATOM 1630 N N . ILE A 1 195 ? -7.504 -7.316 2.187 1.00 97.44 195 ILE A N 1
ATOM 1631 C CA . ILE A 1 195 ? -6.348 -8.163 1.898 1.00 97.44 195 ILE A CA 1
ATOM 1632 C C . ILE A 1 195 ? -5.768 -7.825 0.523 1.00 97.44 195 ILE A C 1
ATOM 1634 O O . ILE A 1 195 ? -6.240 -6.927 -0.170 1.00 97.44 195 ILE A O 1
ATOM 1638 N N . GLU A 1 196 ? -4.696 -8.511 0.137 1.00 97.44 196 GLU A N 1
ATOM 1639 C CA . GLU A 1 196 ? -4.078 -8.331 -1.176 1.00 97.44 196 GLU A CA 1
ATOM 1640 C C . GLU A 1 196 ? -5.099 -8.548 -2.301 1.00 97.44 196 GLU A C 1
ATOM 1642 O O . GLU A 1 196 ? -5.910 -9.469 -2.234 1.00 97.44 196 GLU A O 1
ATOM 1647 N N . LYS A 1 197 ? -5.023 -7.707 -3.339 1.00 96.75 197 LYS A N 1
ATOM 1648 C CA . LYS A 1 197 ? -5.954 -7.611 -4.478 1.00 96.75 197 LYS A CA 1
ATOM 1649 C C . LYS A 1 197 ? -7.309 -6.969 -4.184 1.00 96.75 197 LYS A C 1
ATOM 1651 O O . LYS A 1 197 ? -8.027 -6.682 -5.140 1.00 96.75 197 LYS A O 1
ATOM 1656 N N . ASP A 1 198 ? -7.629 -6.657 -2.929 1.00 96.94 198 ASP A N 1
ATOM 1657 C CA . ASP A 1 198 ? -8.812 -5.852 -2.643 1.00 96.94 198 ASP A CA 1
ATOM 1658 C C . ASP A 1 198 ? -8.640 -4.423 -3.157 1.00 96.94 198 ASP A C 1
ATOM 1660 O O . ASP A 1 198 ? -7.542 -3.848 -3.191 1.00 96.94 198 ASP A O 1
ATOM 1664 N N . ILE A 1 199 ? -9.769 -3.848 -3.555 1.00 95.56 199 ILE A N 1
ATOM 1665 C CA . ILE A 1 199 ? -9.848 -2.548 -4.201 1.00 95.56 199 ILE A CA 1
ATOM 1666 C C . ILE A 1 199 ? -10.819 -1.684 -3.405 1.00 95.56 199 ILE A C 1
ATOM 1668 O O . ILE A 1 199 ? -11.897 -2.133 -3.021 1.00 95.56 199 ILE A O 1
ATOM 1672 N N . PHE A 1 200 ? -10.442 -0.438 -3.145 1.00 95.00 200 PHE A N 1
ATOM 1673 C CA . PHE A 1 200 ? -11.270 0.506 -2.405 1.00 95.00 200 PHE A CA 1
ATOM 1674 C C . PHE A 1 200 ? -11.029 1.936 -2.875 1.00 95.00 200 PHE A C 1
ATOM 1676 O O . PHE A 1 200 ? -10.093 2.227 -3.616 1.00 95.00 200 PHE A O 1
ATOM 1683 N N . GLY A 1 201 ? -11.893 2.850 -2.437 1.00 87.31 201 GLY A N 1
ATOM 1684 C CA . GLY A 1 201 ? -11.785 4.259 -2.793 1.00 87.31 201 GLY A CA 1
ATOM 1685 C C . GLY A 1 201 ? -11.974 4.482 -4.289 1.00 87.31 201 GLY A C 1
ATOM 1686 O O . GLY A 1 201 ? -11.080 4.950 -4.960 1.00 87.31 201 GLY A O 1
ATOM 1687 N N . GLY A 1 202 ? -13.137 4.163 -4.837 1.00 84.56 202 GLY A N 1
ATOM 1688 C CA . GLY A 1 202 ? -13.548 4.673 -6.144 1.00 84.56 202 GLY A CA 1
ATOM 1689 C C . GLY A 1 202 ? -14.549 5.804 -5.949 1.00 84.56 202 GLY A C 1
ATOM 1690 O O . GLY A 1 202 ? -15.275 5.824 -4.955 1.00 84.56 202 GLY A O 1
ATOM 1691 N N . ARG A 1 203 ? -14.645 6.727 -6.907 1.00 75.75 203 ARG A N 1
ATOM 1692 C CA . ARG A 1 203 ? -15.907 7.451 -7.060 1.00 75.75 203 ARG A CA 1
ATOM 1693 C C . ARG A 1 203 ? -16.869 6.475 -7.713 1.00 75.75 203 ARG A C 1
ATOM 1695 O O . ARG A 1 203 ? -16.719 6.167 -8.891 1.00 75.75 203 ARG A O 1
ATOM 1702 N N . VAL A 1 204 ? -17.833 5.973 -6.948 1.00 57.53 204 VAL A N 1
ATOM 1703 C CA . VAL A 1 204 ? -19.018 5.399 -7.576 1.00 57.53 204 VAL A CA 1
ATOM 1704 C C . VAL A 1 204 ? -19.681 6.576 -8.274 1.00 57.53 204 VAL A C 1
ATOM 1706 O O . VAL A 1 204 ? -20.113 7.526 -7.620 1.00 57.53 204 VAL A O 1
ATOM 1709 N N . MET A 1 205 ? -19.679 6.563 -9.605 1.00 44.00 205 MET A N 1
ATOM 1710 C CA . MET A 1 205 ? -20.602 7.394 -10.360 1.00 44.00 205 MET A CA 1
ATOM 1711 C C . MET A 1 205 ? -21.983 6.911 -9.935 1.00 44.00 205 MET A C 1
ATOM 1713 O O . MET A 1 205 ? -22.459 5.892 -10.426 1.00 44.00 205 MET A O 1
ATOM 1717 N N . VAL A 1 206 ? -22.587 7.581 -8.953 1.00 43.09 206 VAL A N 1
ATOM 1718 C CA . VAL A 1 206 ? -24.006 7.407 -8.677 1.00 43.09 206 VAL A CA 1
ATOM 1719 C C . VAL A 1 206 ? -24.675 7.924 -9.938 1.00 43.09 206 VAL A C 1
ATOM 1721 O O . VAL A 1 206 ? -24.793 9.134 -10.140 1.00 43.09 206 VAL A O 1
ATOM 1724 N N . THR A 1 207 ? -25.009 7.022 -10.859 1.00 41.56 207 THR A N 1
ATOM 1725 C CA . THR A 1 207 ? -25.910 7.361 -11.948 1.00 41.56 207 THR A CA 1
ATOM 1726 C C . THR A 1 207 ? -27.159 7.870 -11.250 1.00 41.56 207 THR A C 1
ATOM 1728 O O . THR A 1 207 ? -27.732 7.162 -10.423 1.00 41.56 207 THR A O 1
ATOM 1731 N N . LYS A 1 208 ? -27.516 9.139 -11.476 1.00 46.22 208 LYS A N 1
ATOM 1732 C CA . LYS A 1 208 ? -28.750 9.730 -10.956 1.00 46.22 208 LYS A CA 1
ATOM 1733 C C . LYS A 1 208 ? -29.921 8.965 -11.571 1.00 46.22 208 LYS A C 1
ATOM 1735 O O . LYS A 1 208 ? -30.503 9.389 -12.560 1.00 46.22 208 LYS A O 1
ATOM 1740 N N . THR A 1 209 ? -30.224 7.797 -11.031 1.00 48.34 209 THR A N 1
ATOM 1741 C CA . THR A 1 209 ? -31.409 7.029 -11.360 1.00 48.34 209 THR A CA 1
ATOM 1742 C C . THR A 1 209 ? -32.537 7.700 -10.590 1.00 48.34 209 THR A C 1
ATOM 1744 O O . THR A 1 209 ? -32.701 7.498 -9.396 1.00 48.34 209 THR A O 1
ATOM 1747 N N . HIS A 1 210 ? -33.207 8.627 -11.280 1.00 48.56 210 HIS A N 1
ATOM 1748 C CA . HIS A 1 210 ? -34.551 9.131 -11.001 1.00 48.56 210 HIS A CA 1
ATOM 1749 C C . HIS A 1 210 ? -34.943 9.298 -9.519 1.00 48.56 210 HIS A C 1
ATOM 1751 O O . HIS A 1 210 ? -35.739 8.536 -8.987 1.00 48.56 210 HIS A O 1
ATOM 1757 N N . GLN A 1 211 ? -34.505 10.391 -8.886 1.00 48.38 211 GLN A N 1
ATOM 1758 C CA . GLN A 1 211 ? -35.188 10.961 -7.707 1.00 48.38 211 GLN A CA 1
ATOM 1759 C C . GLN A 1 211 ? -36.400 11.835 -8.100 1.00 48.38 211 GLN A C 1
ATOM 1761 O O . GLN A 1 211 ? -36.735 12.793 -7.417 1.00 48.38 211 GLN A O 1
ATOM 1766 N N . SER A 1 212 ? -37.053 11.545 -9.226 1.00 50.19 212 SER A N 1
ATOM 1767 C CA . SER A 1 212 ? -38.127 12.375 -9.783 1.00 50.19 212 SER A CA 1
ATOM 1768 C C . SER A 1 212 ? -39.522 11.763 -9.616 1.00 50.19 212 SER A C 1
ATOM 1770 O O . SER A 1 212 ? -40.324 11.908 -10.531 1.00 50.19 212 SER A O 1
ATOM 1772 N N . GLN A 1 213 ? -39.809 11.046 -8.519 1.00 49.22 213 GLN A N 1
ATOM 1773 C CA . GLN A 1 213 ? -41.165 10.556 -8.196 1.00 49.22 213 GLN A CA 1
ATOM 1774 C C . GLN A 1 213 ? -41.394 10.371 -6.680 1.00 49.22 213 GLN A C 1
ATOM 1776 O O . GLN A 1 213 ? -41.799 9.299 -6.251 1.00 49.22 213 GLN A O 1
ATOM 1781 N N . ILE A 1 214 ? -41.121 11.380 -5.846 1.00 52.41 214 ILE A N 1
ATOM 1782 C CA . ILE A 1 214 ? -41.748 11.478 -4.509 1.00 52.41 214 ILE A CA 1
ATOM 1783 C C . ILE A 1 214 ? -42.062 12.956 -4.226 1.00 52.41 214 ILE A C 1
ATOM 1785 O O . ILE A 1 214 ? -41.553 13.550 -3.287 1.00 52.41 214 ILE A O 1
ATOM 1789 N N . GLU A 1 215 ? -42.861 13.565 -5.096 1.00 48.16 215 GLU A N 1
ATOM 1790 C CA . GLU A 1 215 ? -43.704 14.717 -4.758 1.00 48.16 215 GLU A CA 1
ATOM 1791 C C . GLU A 1 215 ? -45.055 14.449 -5.426 1.00 48.16 215 GLU A C 1
ATOM 1793 O O . GLU A 1 215 ? -45.218 14.622 -6.634 1.00 48.16 215 GLU A O 1
ATOM 1798 N N . GLY A 1 216 ? -45.974 13.897 -4.638 1.00 51.44 216 GLY A N 1
ATOM 1799 C CA . GLY A 1 216 ? -47.350 13.567 -4.990 1.00 51.44 216 GLY A CA 1
ATOM 1800 C C . GLY A 1 216 ? -48.124 13.305 -3.714 1.00 51.44 216 GLY A C 1
ATOM 1801 O O . GLY A 1 216 ? -47.674 12.414 -2.959 1.00 51.44 216 GLY A O 1
#

Sequence (216 aa):
KCTAQANERSYIFSFNKDLTFGIIEKGLHQNYERVINYLKQLSIFKDQDMHIILPLANSVTWKKYSLGQYILKEGEVPKGLYMVVKGQCKVGSEKLNIRSKKRLEYEKAQPPARKPITLKGNFVDECIREEQRNRVRIPTKKESLKEQMTLEQYKKLMEDNQRMLFFERLYIDEEGRKIDNHHVYKDMMIFFKLIEKDIFGGRVMVTKTHQSQIEG